Protein AF-F0W192-F1 (afdb_monomer_lite)

Secondary structure (DSSP, 8-state):
-EE----TTGGGS-S-EEEEESS--HHHHHHHHHHHHHHTTT-TTSEEEEE--SS-TTS-PPPHHHHHHHHHHT-S-TT--EEEEESS--HHHHHHHHTS-HHHHHHHEEEEEEE---EEEGGGTEEE--HHHHTTHHHHHHHHT-GGGGGGEEEE-STT-TTTT---TTTTHHHHHHHHHHHHTT---------------

Organism: NCBI:txid890382

InterPro domains:
  IPR036452 Ribonucleoside hydrolase-like [SSF53590] (76-160)

Radius of gyration: 19.43 Å; chains: 1; bounding box: 36×52×59 Å

Structure (mmCIF, N/CA/C/O backbone):
data_AF-F0W192-F1
#
_entry.id   AF-F0W192-F1
#
loop_
_atom_site.group_PDB
_atom_site.id
_atom_site.type_symbol
_atom_site.label_atom_id
_atom_site.label_alt_id
_atom_site.label_comp_id
_atom_site.label_asym_id
_atom_site.label_entity_id
_atom_site.label_seq_id
_atom_site.pdbx_PDB_ins_code
_atom_site.Cartn_x
_atom_site.Cartn_y
_atom_site.Cartn_z
_atom_site.occupancy
_atom_site.B_iso_or_equiv
_atom_site.auth_seq_id
_atom_site.auth_comp_id
_atom_site.auth_asym_id
_atom_site.auth_atom_id
_atom_site.pdbx_PDB_model_num
ATOM 1 N N . MET A 1 1 ? 6.245 3.596 -3.774 1.00 37.19 1 MET A N 1
ATOM 2 C CA . MET A 1 1 ? 5.037 4.379 -3.532 1.00 37.19 1 MET A CA 1
ATOM 3 C C . MET A 1 1 ? 3.929 3.380 -3.267 1.00 37.19 1 MET A C 1
ATOM 5 O O . MET A 1 1 ? 3.881 2.366 -3.943 1.00 37.19 1 MET A O 1
ATOM 9 N N . ILE A 1 2 ? 3.122 3.592 -2.240 1.00 40.62 2 ILE A N 1
ATOM 10 C CA . ILE A 1 2 ? 1.839 2.898 -2.106 1.00 40.62 2 ILE A CA 1
ATOM 11 C C . ILE A 1 2 ? 0.815 3.957 -2.491 1.00 40.62 2 ILE A C 1
ATOM 13 O O . ILE A 1 2 ? 0.814 5.047 -1.913 1.00 40.62 2 ILE A O 1
ATOM 17 N N . LEU A 1 3 ? 0.051 3.681 -3.539 1.00 36.59 3 LEU A N 1
ATOM 18 C CA . LEU A 1 3 ? -0.960 4.572 -4.084 1.00 36.59 3 LEU A CA 1
ATOM 19 C C . LEU A 1 3 ? -2.327 3.999 -3.735 1.00 36.59 3 LEU A C 1
ATOM 21 O O . LEU A 1 3 ? -2.663 2.918 -4.186 1.00 36.59 3 LEU A O 1
ATOM 25 N N . ILE A 1 4 ? -3.162 4.708 -2.998 1.00 43.88 4 ILE A N 1
ATOM 26 C CA . ILE A 1 4 ? -4.559 4.295 -2.819 1.00 43.88 4 ILE A CA 1
ATOM 27 C C . ILE A 1 4 ? -5.360 4.785 -4.041 1.00 43.88 4 ILE A C 1
ATOM 29 O O . ILE A 1 4 ? -5.886 5.888 -4.031 1.00 43.88 4 ILE A O 1
ATOM 33 N N . VAL A 1 5 ? -5.349 4.026 -5.148 1.00 38.06 5 VAL A N 1
ATOM 34 C CA . VAL A 1 5 ? -5.853 4.495 -6.462 1.00 38.06 5 VAL A CA 1
ATOM 35 C C . VAL A 1 5 ? -7.357 4.284 -6.652 1.00 38.06 5 VAL A C 1
ATOM 37 O O . VAL A 1 5 ? -7.946 3.314 -6.178 1.00 38.06 5 VAL A O 1
ATOM 40 N N . LYS A 1 6 ? -7.925 5.232 -7.402 1.00 49.34 6 LYS A N 1
ATOM 41 C CA . LYS A 1 6 ? -9.295 5.389 -7.882 1.00 49.34 6 LYS A CA 1
ATOM 42 C C . LYS A 1 6 ? -9.454 4.740 -9.276 1.00 49.34 6 LYS A C 1
ATOM 44 O O . LYS A 1 6 ? -8.849 5.215 -10.227 1.00 49.34 6 LYS A O 1
ATOM 49 N N . ASP A 1 7 ? -10.237 3.674 -9.392 1.00 33.09 7 ASP A N 1
ATOM 50 C CA . ASP A 1 7 ? -10.811 3.160 -10.654 1.00 33.09 7 ASP A CA 1
ATOM 51 C C . ASP A 1 7 ? -11.763 4.211 -11.280 1.00 33.09 7 ASP A C 1
ATOM 53 O O . ASP A 1 7 ? -12.208 5.138 -10.602 1.00 33.09 7 ASP A O 1
ATOM 57 N N . MET A 1 8 ? -12.126 4.104 -12.555 1.00 31.81 8 MET A N 1
ATOM 58 C CA . MET A 1 8 ? -13.053 5.040 -13.216 1.00 31.81 8 MET A CA 1
ATOM 59 C C . MET A 1 8 ? -14.478 5.007 -12.626 1.00 31.81 8 MET A C 1
ATOM 61 O O . MET A 1 8 ? -15.223 5.970 -12.777 1.00 31.81 8 MET A O 1
ATOM 65 N N . VAL A 1 9 ? -14.828 3.967 -11.859 1.00 41.69 9 VAL A N 1
ATOM 66 C CA . VAL A 1 9 ? -16.053 3.899 -11.030 1.00 41.69 9 VAL A CA 1
ATOM 67 C C . VAL A 1 9 ? -15.881 4.596 -9.658 1.00 41.69 9 VAL A C 1
ATOM 69 O O . VAL A 1 9 ? -16.849 4.875 -8.953 1.00 41.69 9 VAL A O 1
ATOM 72 N N . LEU A 1 10 ? -14.651 4.926 -9.245 1.00 38.97 10 LEU A N 1
ATOM 73 C CA . LEU A 1 10 ? -14.308 5.416 -7.901 1.00 38.97 10 LEU A CA 1
ATOM 74 C C . LEU A 1 10 ? -14.476 6.947 -7.716 1.00 38.97 10 LEU A C 1
ATOM 76 O O . LEU A 1 10 ? -14.089 7.481 -6.677 1.00 38.97 10 LEU A O 1
ATOM 80 N N . THR A 1 11 ? -15.082 7.686 -8.657 1.00 39.78 11 THR A N 1
ATOM 81 C CA . THR A 1 11 ? -15.419 9.133 -8.538 1.00 39.78 11 THR A CA 1
ATOM 82 C C . THR A 1 11 ? -16.431 9.489 -7.473 1.00 39.78 11 THR A C 1
ATOM 84 O O . THR A 1 11 ? -16.386 10.616 -6.991 1.00 39.78 11 THR A O 1
ATOM 87 N N . VAL A 1 12 ? -17.248 8.538 -7.034 1.00 41.44 12 VAL A N 1
ATOM 88 C CA . VAL A 1 12 ? -18.411 8.837 -6.190 1.00 41.44 12 VAL A CA 1
ATOM 89 C C . VAL A 1 12 ? -18.212 8.439 -4.713 1.00 41.44 12 VAL A C 1
ATOM 91 O O . VAL A 1 12 ? -19.039 8.790 -3.884 1.00 41.44 12 VAL A O 1
ATOM 94 N N . ALA A 1 13 ? -17.121 7.752 -4.331 1.00 43.88 13 ALA A N 1
ATOM 95 C CA . ALA A 1 13 ? -17.083 7.040 -3.038 1.00 43.88 13 ALA A CA 1
ATOM 96 C C . ALA A 1 13 ? -15.739 7.029 -2.273 1.00 43.88 13 ALA A C 1
ATOM 98 O O . ALA A 1 13 ? -15.444 6.049 -1.588 1.00 43.88 13 ALA A O 1
ATOM 99 N N . CYS A 1 14 ? -14.883 8.050 -2.387 1.00 52.41 14 CYS A N 1
ATOM 100 C CA . CYS A 1 14 ? -13.621 8.093 -1.629 1.00 52.41 14 CYS A CA 1
ATOM 101 C C . CYS A 1 14 ? -13.388 9.439 -0.940 1.00 52.41 14 CYS A C 1
ATOM 103 O O . CYS A 1 14 ? -13.374 10.473 -1.600 1.00 52.41 14 CYS A O 1
ATOM 105 N N . ASP A 1 15 ? -13.098 9.383 0.363 1.00 65.44 15 ASP A N 1
ATOM 106 C CA . ASP A 1 15 ? -12.802 10.535 1.233 1.00 65.44 15 ASP A CA 1
ATOM 107 C C . ASP A 1 15 ? -11.458 11.234 0.913 1.00 65.44 15 ASP A C 1
ATOM 109 O O . ASP A 1 15 ? -11.131 12.251 1.522 1.00 65.44 15 ASP A O 1
ATOM 113 N N . GLY A 1 16 ? -10.657 10.689 -0.012 1.00 78.50 16 GLY A N 1
ATOM 114 C CA . GLY A 1 16 ? -9.378 11.257 -0.447 1.00 78.50 16 GLY A CA 1
ATOM 115 C C . GLY A 1 16 ? -8.330 10.208 -0.838 1.00 78.50 16 GLY A C 1
ATOM 116 O O . GLY A 1 16 ? -8.450 9.020 -0.539 1.00 78.50 16 GLY A O 1
ATOM 117 N N . LEU A 1 17 ? -7.276 10.657 -1.519 1.00 85.00 17 LEU A N 1
ATOM 118 C CA . LEU A 1 17 ? -6.104 9.878 -1.918 1.00 85.00 17 LEU A CA 1
ATOM 119 C C . LEU A 1 17 ? -4.975 10.060 -0.892 1.00 85.00 17 LEU A C 1
ATOM 121 O O . LEU A 1 17 ? -4.454 11.158 -0.702 1.00 85.00 17 LEU A O 1
ATOM 125 N N . HIS A 1 18 ? -4.531 8.970 -0.269 1.00 90.00 18 HIS A N 1
ATOM 126 C CA . HIS A 1 18 ? -3.423 8.987 0.690 1.00 90.00 18 HIS A CA 1
ATOM 127 C C . HIS A 1 18 ? -2.221 8.208 0.152 1.00 90.00 18 HIS A C 1
ATOM 129 O O . HIS A 1 18 ? -2.360 7.074 -0.307 1.00 90.00 18 HIS A O 1
ATOM 135 N N . ILE A 1 19 ? -1.033 8.818 0.198 1.00 90.62 19 ILE A N 1
ATOM 136 C CA . ILE A 1 19 ? 0.149 8.312 -0.513 1.00 90.62 19 ILE A CA 1
ATOM 137 C C . ILE A 1 19 ? 1.341 8.171 0.428 1.00 90.62 19 ILE A C 1
ATOM 139 O O . ILE A 1 19 ? 1.858 9.157 0.959 1.00 90.62 19 ILE A O 1
ATOM 143 N N . GLY A 1 20 ? 1.833 6.942 0.564 1.00 92.00 20 GLY A N 1
ATOM 144 C CA . GLY A 1 20 ? 3.082 6.633 1.253 1.00 92.00 20 GLY A CA 1
ATOM 145 C C . GLY A 1 20 ? 4.278 6.750 0.320 1.00 92.00 20 GLY A C 1
ATOM 146 O O . GLY A 1 20 ? 4.407 5.987 -0.649 1.00 92.00 20 GLY A O 1
ATOM 147 N N . ILE A 1 21 ? 5.183 7.683 0.612 1.00 90.12 21 ILE A N 1
ATOM 148 C CA . ILE A 1 21 ? 6.417 7.861 -0.154 1.00 90.12 21 ILE A CA 1
ATOM 149 C C . ILE A 1 21 ? 7.545 7.119 0.564 1.00 90.12 21 ILE A C 1
ATOM 151 O O . ILE A 1 21 ? 8.007 7.548 1.614 1.00 90.12 21 ILE A O 1
ATOM 155 N N . LEU A 1 22 ? 7.996 6.011 -0.023 1.00 88.06 22 LEU A N 1
ATOM 156 C CA . LEU A 1 22 ? 9.165 5.263 0.453 1.00 88.06 22 LEU A CA 1
ATOM 157 C C . LEU A 1 22 ? 10.464 5.988 0.111 1.00 88.06 22 LEU A C 1
ATOM 159 O O . LEU A 1 22 ? 10.539 6.624 -0.955 1.00 88.06 22 LEU A O 1
ATOM 163 N N . ARG A 1 23 ? 11.498 5.802 0.945 1.00 84.12 23 ARG A N 1
ATOM 164 C CA . ARG A 1 23 ? 12.815 6.452 0.797 1.00 84.12 23 ARG A CA 1
ATOM 165 C C . ARG A 1 23 ? 12.639 7.939 0.530 1.00 84.12 23 ARG A C 1
ATOM 167 O O . ARG A 1 23 ? 13.039 8.474 -0.505 1.00 84.12 23 ARG A O 1
ATOM 174 N N . SER A 1 24 ? 11.848 8.560 1.387 1.00 81.19 24 SER A N 1
ATOM 175 C CA . SER A 1 24 ? 11.350 9.906 1.161 1.00 81.19 24 SER A CA 1
ATOM 176 C C . SER A 1 24 ? 12.385 10.926 1.608 1.00 81.19 24 SER A C 1
ATOM 178 O O . SER A 1 24 ? 12.494 11.238 2.795 1.00 81.19 24 SER A O 1
ATOM 180 N N . ASP A 1 25 ? 13.121 11.467 0.646 1.00 86.06 25 ASP A N 1
ATOM 181 C CA . ASP A 1 25 ? 13.862 12.706 0.834 1.00 86.06 25 ASP A CA 1
ATOM 182 C C . ASP A 1 25 ? 12.961 13.932 0.578 1.00 86.06 25 ASP A C 1
ATOM 184 O O . ASP A 1 25 ? 11.847 13.836 0.044 1.00 86.06 25 ASP A O 1
ATOM 188 N N . ARG A 1 26 ? 13.452 15.115 0.966 1.00 85.06 26 ARG A N 1
ATOM 189 C CA . ARG A 1 26 ? 12.715 16.380 0.810 1.00 85.06 26 ARG A CA 1
ATOM 190 C C . ARG A 1 26 ? 12.362 16.679 -0.653 1.00 85.06 26 ARG A C 1
ATOM 192 O O . ARG A 1 26 ? 11.267 17.174 -0.914 1.00 85.06 26 ARG A O 1
ATOM 199 N N . LYS A 1 27 ? 13.250 16.362 -1.604 1.00 88.88 27 LYS A N 1
ATOM 200 C CA . LYS A 1 27 ? 13.042 16.626 -3.037 1.00 88.88 27 LYS A CA 1
ATOM 201 C C . LYS A 1 27 ? 11.937 15.732 -3.593 1.00 88.88 27 LYS A C 1
ATOM 203 O O . LYS A 1 27 ? 11.062 16.219 -4.300 1.00 88.88 27 LYS A O 1
ATOM 208 N N . LYS A 1 28 ? 11.930 14.445 -3.246 1.00 86.56 28 LYS A N 1
ATOM 209 C CA . LYS A 1 28 ? 10.925 13.475 -3.690 1.00 86.56 28 LYS A CA 1
ATOM 210 C C . LYS A 1 28 ? 9.536 13.816 -3.160 1.00 86.56 28 LYS A C 1
ATOM 212 O O . LYS A 1 28 ? 8.593 13.843 -3.944 1.00 86.56 28 LYS A O 1
ATOM 217 N N . ILE A 1 29 ? 9.413 14.130 -1.866 1.00 85.81 29 ILE A N 1
ATOM 218 C CA . ILE A 1 29 ? 8.135 14.575 -1.283 1.00 85.81 29 ILE A CA 1
ATOM 219 C C . ILE A 1 29 ? 7.648 15.846 -1.986 1.00 85.81 29 ILE A C 1
ATOM 221 O O . ILE A 1 29 ? 6.493 15.909 -2.397 1.00 85.81 29 ILE A O 1
ATOM 225 N N . SER A 1 30 ? 8.528 16.837 -2.165 1.00 86.94 30 SER A N 1
ATOM 226 C CA . SER A 1 30 ? 8.178 18.092 -2.836 1.00 86.94 30 SER A CA 1
ATOM 227 C C . SER A 1 30 ? 7.708 17.866 -4.275 1.00 86.94 30 SER A C 1
ATOM 229 O O . SER A 1 30 ? 6.676 18.408 -4.656 1.00 86.94 30 SER A O 1
ATOM 231 N N . ARG A 1 31 ? 8.392 17.012 -5.047 1.00 86.56 31 ARG A N 1
ATOM 232 C CA . ARG A 1 31 ? 7.982 16.660 -6.415 1.00 86.56 31 ARG A CA 1
ATOM 233 C C . ARG A 1 31 ? 6.596 16.027 -6.452 1.00 86.56 31 ARG A C 1
ATOM 235 O O . ARG A 1 31 ? 5.758 16.482 -7.219 1.00 86.56 31 ARG A O 1
ATOM 242 N N . VAL A 1 32 ? 6.331 15.026 -5.610 1.00 86.06 32 VAL A N 1
ATOM 243 C CA . VAL A 1 32 ? 5.012 14.370 -5.565 1.00 86.06 32 VAL A CA 1
ATOM 244 C C . VAL A 1 32 ? 3.926 15.365 -5.151 1.00 86.06 32 VAL A C 1
ATOM 246 O O . VAL A 1 32 ? 2.881 15.427 -5.791 1.00 86.06 32 VAL A O 1
ATOM 249 N N . ASN A 1 33 ? 4.184 16.196 -4.139 1.00 85.38 33 ASN A N 1
ATOM 250 C CA . ASN A 1 33 ? 3.244 17.239 -3.725 1.00 85.38 33 ASN A CA 1
ATOM 251 C C . ASN A 1 33 ? 2.955 18.234 -4.847 1.00 85.38 33 ASN A C 1
ATOM 253 O O . ASN A 1 33 ? 1.805 18.618 -5.021 1.00 85.38 33 ASN A O 1
ATOM 257 N N . ASN A 1 34 ? 3.970 18.631 -5.614 1.00 83.25 34 ASN A N 1
ATOM 258 C CA . ASN A 1 34 ? 3.789 19.536 -6.741 1.00 83.25 34 ASN A CA 1
ATOM 259 C C . ASN A 1 34 ? 2.952 18.885 -7.844 1.00 83.25 34 ASN A C 1
ATOM 261 O O . ASN A 1 34 ? 2.017 19.520 -8.308 1.00 83.25 34 ASN A O 1
ATOM 265 N N . ILE A 1 35 ? 3.209 17.618 -8.196 1.00 82.31 35 ILE A N 1
ATOM 266 C CA . ILE A 1 35 ? 2.390 16.877 -9.172 1.00 82.31 35 ILE A CA 1
ATOM 267 C C . ILE A 1 35 ? 0.918 16.907 -8.753 1.00 82.31 35 ILE A C 1
ATOM 269 O O . ILE A 1 35 ? 0.067 17.334 -9.528 1.00 82.31 35 ILE A O 1
ATOM 273 N N . PHE A 1 36 ? 0.607 16.534 -7.510 1.00 79.75 36 PHE A N 1
ATOM 274 C CA . PHE A 1 36 ? -0.783 16.522 -7.055 1.00 79.75 36 PHE A CA 1
ATOM 275 C C . PHE A 1 36 ? -1.370 17.916 -6.863 1.00 79.75 36 PHE A C 1
ATOM 277 O O . PHE A 1 36 ? -2.544 18.096 -7.143 1.00 79.75 36 PHE A O 1
ATOM 284 N N . LYS A 1 37 ? -0.591 18.923 -6.460 1.00 79.38 37 LYS A N 1
ATOM 285 C CA . LYS A 1 37 ? -1.053 20.320 -6.422 1.00 79.38 37 LYS A CA 1
ATOM 286 C C . LYS A 1 37 ? -1.459 20.801 -7.815 1.00 79.38 37 LYS A C 1
ATOM 288 O O . LYS A 1 37 ? -2.470 21.474 -7.965 1.00 79.38 37 LYS A O 1
ATOM 293 N N . THR A 1 38 ? -0.673 20.429 -8.815 1.00 74.06 38 THR A N 1
ATOM 294 C CA . THR A 1 38 ? -0.873 20.771 -10.219 1.00 74.06 38 THR A CA 1
ATOM 295 C C . THR A 1 38 ? -2.073 20.040 -10.830 1.00 74.06 38 THR A C 1
ATOM 297 O O . THR A 1 38 ? -2.819 20.639 -11.599 1.00 74.06 38 THR A O 1
ATOM 300 N N . LEU A 1 39 ? -2.289 18.770 -10.474 1.00 69.44 39 LEU A N 1
ATOM 301 C CA . LEU A 1 39 ? -3.463 17.992 -10.895 1.00 69.44 39 LEU A CA 1
ATOM 302 C C . LEU A 1 39 ? -4.743 18.407 -10.147 1.00 69.44 39 LEU A C 1
ATOM 304 O O . LEU A 1 39 ? -5.829 18.380 -10.713 1.00 69.44 39 LEU A O 1
ATOM 308 N N . ASN A 1 40 ? -4.619 18.845 -8.893 1.00 64.44 40 ASN A N 1
ATOM 309 C CA . ASN A 1 40 ? -5.729 19.240 -8.024 1.00 64.44 40 ASN A CA 1
ATOM 310 C C . ASN A 1 40 ? -6.046 20.745 -8.089 1.00 64.44 40 ASN A C 1
ATOM 312 O O . ASN A 1 40 ? -6.527 21.299 -7.100 1.00 64.44 40 ASN A O 1
ATOM 316 N N . ALA A 1 41 ? -5.795 21.425 -9.215 1.00 53.00 41 ALA A N 1
ATOM 317 C CA . ALA A 1 41 ? -5.983 22.878 -9.338 1.00 53.00 41 ALA A CA 1
ATOM 318 C C . ALA A 1 41 ? -7.381 23.371 -8.883 1.00 53.00 41 ALA A C 1
ATOM 320 O O . ALA A 1 41 ? -7.504 24.509 -8.437 1.00 53.00 41 ALA A O 1
ATOM 321 N N . ASN A 1 42 ? -8.392 22.488 -8.888 1.00 52.53 42 ASN A N 1
ATOM 322 C CA . ASN A 1 42 ? -9.776 22.788 -8.504 1.00 52.53 42 ASN A CA 1
ATOM 323 C C . ASN A 1 42 ? -10.266 22.113 -7.201 1.00 52.53 42 ASN A C 1
ATOM 325 O O . ASN A 1 42 ? -11.405 22.333 -6.800 1.00 52.53 42 ASN A O 1
ATOM 329 N N . SER A 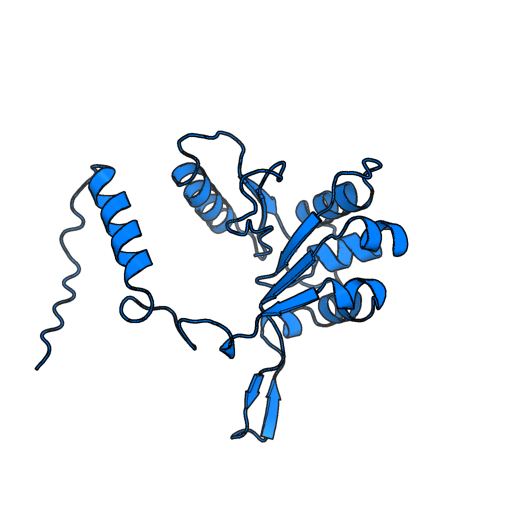1 43 ? -9.451 21.302 -6.517 1.00 58.91 43 SER A N 1
ATOM 330 C CA . SER A 1 43 ? -9.838 20.636 -5.261 1.00 58.91 43 SER A CA 1
ATOM 331 C C . SER A 1 43 ? -8.674 20.665 -4.277 1.00 58.91 43 SER A C 1
ATOM 333 O O . SER A 1 43 ? -7.820 19.775 -4.250 1.00 58.91 43 SER A O 1
ATOM 335 N N . LYS A 1 44 ? -8.625 21.721 -3.455 1.00 56.56 44 LYS A N 1
ATOM 336 C CA . LYS A 1 44 ? -7.771 21.713 -2.264 1.00 56.56 44 LYS A CA 1
ATOM 337 C C . LYS A 1 44 ? -8.143 20.460 -1.461 1.00 56.56 44 LYS A C 1
ATOM 339 O O . LYS A 1 44 ? -9.310 20.262 -1.158 1.00 56.56 44 LYS A O 1
ATOM 344 N N . ASP A 1 45 ? -7.149 19.624 -1.176 1.00 68.12 45 ASP A N 1
ATOM 345 C CA . ASP A 1 45 ? -7.212 18.484 -0.246 1.00 68.12 45 ASP A CA 1
ATOM 346 C C . ASP A 1 45 ? -7.579 17.094 -0.793 1.00 68.12 45 ASP A C 1
ATOM 348 O O . ASP A 1 45 ? -7.627 16.146 -0.011 1.00 68.12 45 ASP A O 1
ATOM 352 N N . PHE A 1 46 ? -7.701 16.893 -2.113 1.00 76.56 46 PHE A N 1
ATOM 353 C CA . PHE A 1 46 ? -7.963 15.538 -2.633 1.00 76.56 46 PHE A CA 1
ATOM 354 C C . PHE A 1 46 ? -6.829 14.536 -2.346 1.00 76.56 46 PHE A C 1
ATOM 356 O O . PHE A 1 46 ? -7.101 13.359 -2.127 1.00 76.56 46 PHE A O 1
ATOM 363 N N . ALA A 1 47 ? -5.561 14.970 -2.344 1.00 84.06 47 ALA A N 1
ATOM 364 C CA . ALA A 1 47 ? -4.411 14.081 -2.160 1.00 84.06 47 ALA A CA 1
ATOM 365 C C . ALA A 1 47 ? -3.494 14.526 -1.013 1.00 84.06 47 ALA A C 1
ATOM 367 O O . ALA A 1 47 ? -3.047 15.673 -0.967 1.00 84.06 47 ALA A O 1
ATOM 368 N N . LYS A 1 48 ? -3.141 13.590 -0.125 1.00 88.50 48 LYS A N 1
ATOM 369 C CA . LYS A 1 48 ? -2.232 13.809 1.005 1.00 88.50 48 LYS A CA 1
ATOM 370 C C . LYS A 1 48 ? -1.073 12.822 0.989 1.00 88.50 48 LYS A C 1
ATOM 372 O O . LYS A 1 48 ? -1.262 11.608 0.923 1.00 88.50 48 LYS A O 1
ATOM 377 N N . THR A 1 49 ? 0.143 13.345 1.102 1.00 89.81 49 THR A N 1
ATOM 378 C CA . THR A 1 49 ? 1.364 12.536 1.129 1.00 89.81 49 THR A CA 1
ATOM 379 C C . THR A 1 49 ? 1.902 12.362 2.543 1.00 89.81 49 THR A C 1
ATOM 381 O O . THR A 1 49 ? 1.727 13.205 3.427 1.00 89.81 49 THR A O 1
ATOM 384 N N . TYR A 1 50 ? 2.579 11.239 2.754 1.00 92.25 50 TYR A N 1
ATOM 385 C CA . TYR A 1 50 ? 3.155 10.852 4.030 1.00 92.25 50 TYR A CA 1
ATOM 386 C C . TYR A 1 50 ? 4.587 10.371 3.830 1.00 92.25 50 TYR A C 1
ATOM 388 O O . TYR A 1 50 ? 4.920 9.729 2.829 1.00 92.25 50 TYR A O 1
ATOM 396 N N . LYS A 1 51 ? 5.424 10.645 4.835 1.00 92.12 51 LYS A N 1
ATOM 397 C CA . LYS A 1 51 ? 6.737 10.015 4.962 1.00 92.12 51 LYS A CA 1
ATOM 398 C C . LYS A 1 51 ? 6.522 8.526 5.261 1.00 92.12 51 LYS A C 1
ATOM 400 O O . LYS A 1 51 ? 6.019 8.207 6.342 1.00 92.12 51 LYS A O 1
ATOM 405 N N . GLY A 1 52 ? 6.838 7.661 4.301 1.00 91.31 52 GLY A N 1
ATOM 406 C CA . GLY A 1 52 ? 6.783 6.209 4.462 1.00 91.31 52 GLY A CA 1
ATOM 407 C C . GLY A 1 52 ? 8.042 5.656 5.124 1.00 91.31 52 GLY A C 1
ATOM 408 O O . GLY A 1 52 ? 8.982 6.399 5.420 1.00 91.31 52 GLY A O 1
ATOM 409 N N . SER A 1 53 ? 8.053 4.349 5.363 1.00 90.00 53 SER A N 1
ATOM 410 C CA . SER A 1 53 ? 9.232 3.647 5.873 1.00 9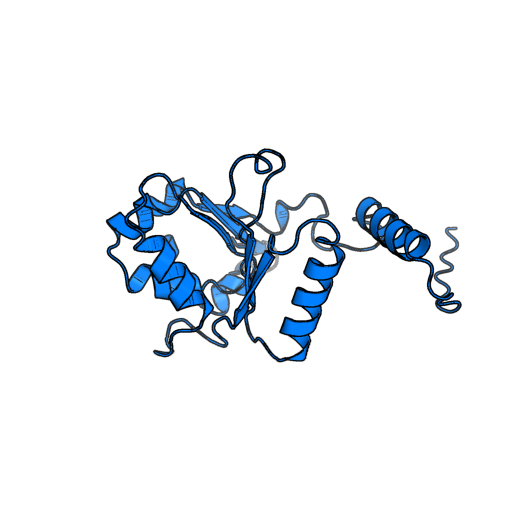0.00 53 SER A CA 1
ATOM 411 C C . SER A 1 53 ? 10.357 3.648 4.836 1.00 90.00 53 SER A C 1
ATOM 413 O O . SER A 1 53 ? 10.128 3.481 3.635 1.00 90.00 53 SER A O 1
ATOM 415 N N . ASP A 1 54 ? 11.592 3.838 5.301 1.00 77.94 54 ASP A N 1
ATOM 416 C CA . ASP A 1 54 ? 12.755 3.889 4.414 1.00 77.94 54 ASP A CA 1
ATOM 417 C C . ASP A 1 54 ? 13.257 2.474 4.067 1.00 77.94 54 ASP A C 1
ATOM 419 O O . ASP A 1 54 ? 13.581 2.217 2.903 1.00 77.94 54 ASP A O 1
ATOM 423 N N . TYR A 1 55 ? 13.253 1.543 5.034 1.00 67.69 55 TYR A N 1
ATOM 424 C CA . TYR A 1 55 ? 13.749 0.173 4.853 1.00 67.69 55 TYR A CA 1
ATOM 425 C C . TYR A 1 55 ? 13.057 -0.813 5.809 1.00 67.69 55 TYR A C 1
ATOM 427 O O . TYR A 1 55 ? 13.091 -0.587 7.015 1.00 67.69 55 TYR A O 1
ATOM 435 N N . SER A 1 56 ? 12.502 -1.898 5.250 1.00 73.31 56 SER A N 1
ATOM 436 C CA . SER A 1 56 ? 12.091 -3.163 5.892 1.00 73.31 56 SER A CA 1
ATOM 437 C C . SER A 1 56 ? 11.091 -3.121 7.064 1.00 73.31 56 SER A C 1
ATOM 439 O O . SER A 1 56 ? 11.106 -2.253 7.940 1.00 73.31 56 SER A O 1
ATOM 441 N N . THR A 1 57 ? 10.249 -4.154 7.144 1.00 73.88 57 THR A N 1
ATOM 442 C CA . THR A 1 57 ? 9.383 -4.425 8.305 1.00 73.88 57 THR A CA 1
ATOM 443 C C . THR A 1 57 ? 10.142 -4.779 9.585 1.00 73.88 57 THR A C 1
ATOM 445 O O . THR A 1 57 ? 9.540 -4.768 10.652 1.00 73.88 57 THR A O 1
ATOM 448 N N . THR A 1 58 ? 11.442 -5.073 9.506 1.00 72.88 58 THR A N 1
ATOM 449 C CA . THR A 1 58 ? 12.279 -5.442 10.665 1.00 72.88 58 THR A CA 1
ATOM 450 C C . THR A 1 58 ? 12.723 -4.266 11.526 1.00 72.88 58 THR A C 1
ATOM 452 O O . THR A 1 58 ? 13.279 -4.487 12.591 1.00 72.88 58 THR A O 1
ATOM 455 N N . ASN A 1 59 ? 12.542 -3.032 11.057 1.00 73.56 59 ASN A N 1
ATOM 456 C CA . ASN A 1 59 ? 12.852 -1.849 11.850 1.00 73.56 59 ASN A CA 1
ATOM 457 C C . ASN A 1 59 ? 11.653 -1.489 12.727 1.00 73.56 59 ASN A C 1
ATOM 459 O O . ASN A 1 59 ? 10.567 -1.275 12.190 1.00 73.56 59 ASN A O 1
ATOM 463 N N . ASP A 1 60 ? 11.860 -1.318 14.030 1.00 73.88 60 ASP A N 1
ATOM 464 C CA . ASP A 1 60 ? 10.773 -1.071 14.995 1.00 73.88 60 ASP A CA 1
ATOM 465 C C . ASP A 1 60 ? 10.165 0.337 14.916 1.00 73.88 60 ASP A C 1
ATOM 467 O O . ASP A 1 60 ? 9.139 0.624 15.526 1.00 73.88 60 ASP A O 1
ATOM 471 N N . HIS A 1 61 ? 10.761 1.242 14.138 1.00 85.69 61 HIS A N 1
ATOM 472 C CA . HIS A 1 61 ? 10.228 2.591 13.999 1.00 85.69 61 H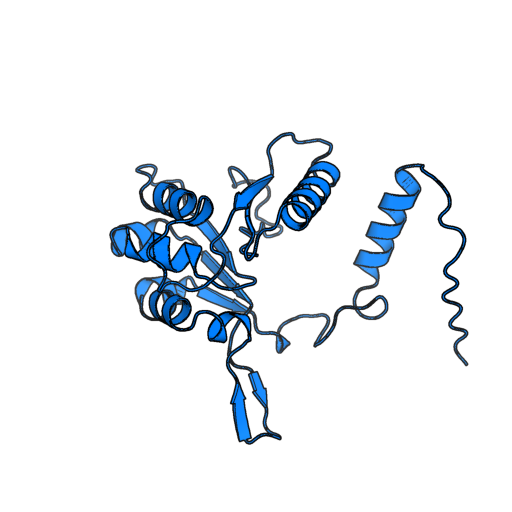IS A CA 1
ATOM 473 C C . HIS A 1 61 ? 9.018 2.640 13.065 1.00 85.69 61 HIS A C 1
ATOM 475 O O . HIS A 1 61 ? 9.109 2.320 11.873 1.00 85.69 61 HIS A O 1
ATOM 481 N N . ASP A 1 62 ? 7.895 3.114 13.597 1.00 91.31 62 ASP A N 1
ATOM 482 C CA . ASP A 1 62 ? 6.719 3.450 12.808 1.00 91.31 62 ASP A CA 1
ATOM 483 C C . ASP A 1 62 ? 6.920 4.732 12.003 1.00 91.31 62 ASP A C 1
ATOM 485 O O . ASP A 1 62 ? 7.385 5.761 12.502 1.00 91.31 62 ASP A O 1
ATOM 489 N N . SER A 1 63 ? 6.529 4.684 10.732 1.00 93.12 63 SER A N 1
ATOM 490 C CA . SER A 1 63 ? 6.514 5.864 9.881 1.00 93.12 63 SER A CA 1
ATOM 491 C C . SER A 1 63 ? 5.241 6.680 10.119 1.00 93.12 63 SER A C 1
ATOM 493 O O . SER A 1 63 ? 4.275 6.244 10.753 1.00 93.12 63 SER A O 1
ATOM 495 N N . LYS A 1 64 ? 5.190 7.897 9.564 1.00 94.06 64 LYS A N 1
ATOM 496 C CA . LYS A 1 64 ? 3.940 8.673 9.565 1.00 94.06 64 LYS A CA 1
ATOM 497 C C . LYS A 1 64 ? 2.846 7.956 8.773 1.00 94.06 64 LYS A C 1
ATOM 499 O O . LYS A 1 64 ? 1.669 8.127 9.081 1.00 94.06 64 LYS A O 1
ATOM 504 N N . PHE A 1 65 ? 3.228 7.183 7.756 1.00 94.69 65 PHE A N 1
ATOM 505 C CA . PHE A 1 65 ? 2.280 6.460 6.925 1.00 94.69 65 PHE A CA 1
ATOM 506 C C . PHE A 1 65 ? 1.785 5.168 7.583 1.00 94.69 65 PHE A C 1
ATOM 508 O O . PHE A 1 65 ? 0.579 4.943 7.564 1.00 94.69 65 PHE A O 1
ATOM 515 N N . SER A 1 66 ? 2.646 4.374 8.238 1.00 95.38 66 SER A N 1
ATOM 516 C CA . SER A 1 66 ? 2.196 3.173 8.966 1.00 95.38 66 SER A CA 1
ATOM 517 C C . SER A 1 66 ? 1.226 3.539 10.090 1.00 95.38 66 SER A C 1
ATOM 519 O O . SER A 1 66 ? 0.154 2.950 10.189 1.00 95.38 66 SER A O 1
ATOM 521 N N . ASN A 1 67 ? 1.521 4.601 10.848 1.00 96.00 67 ASN A N 1
ATOM 522 C CA . ASN A 1 67 ? 0.618 5.140 11.871 1.00 96.00 67 ASN A CA 1
ATOM 523 C C . ASN A 1 67 ? -0.730 5.602 11.301 1.00 96.00 67 ASN A C 1
ATOM 525 O O . ASN A 1 67 ? -1.780 5.392 11.909 1.00 96.00 67 ASN A O 1
ATOM 529 N N . PHE A 1 68 ? -0.715 6.236 10.125 1.00 95.31 68 PHE A N 1
ATOM 530 C CA . PHE A 1 68 ? -1.943 6.624 9.441 1.00 95.31 68 PHE A CA 1
ATOM 531 C C . PHE A 1 68 ? -2.769 5.396 9.038 1.00 95.31 68 PHE A C 1
ATOM 533 O O . PHE A 1 68 ? -3.953 5.353 9.366 1.00 95.31 68 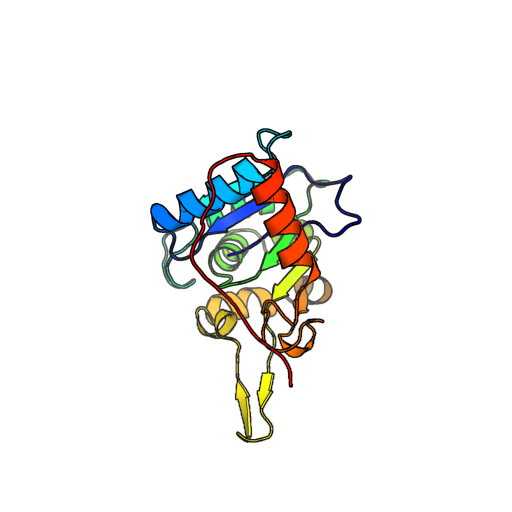PHE A O 1
ATOM 540 N N . ILE A 1 69 ? -2.157 4.401 8.385 1.00 95.62 69 ILE A N 1
ATOM 541 C CA . ILE A 1 69 ? -2.842 3.166 7.975 1.00 95.62 69 ILE A CA 1
ATOM 542 C C . ILE A 1 69 ? -3.417 2.463 9.205 1.00 95.62 69 ILE A C 1
ATOM 544 O O . ILE A 1 69 ? -4.599 2.143 9.206 1.00 95.62 69 ILE A O 1
ATOM 548 N N . LYS A 1 70 ? -2.629 2.307 10.275 1.00 96.31 70 LYS A N 1
ATOM 549 C CA . LYS A 1 70 ? -3.074 1.720 11.546 1.00 96.31 70 LYS A CA 1
ATOM 550 C C . LYS A 1 70 ? -4.330 2.407 12.071 1.00 96.31 70 LYS A C 1
ATOM 552 O O . LYS A 1 70 ? -5.315 1.745 12.360 1.00 96.31 70 LYS A O 1
ATOM 557 N N . LYS A 1 71 ? -4.334 3.744 12.126 1.00 95.50 71 LYS A N 1
ATOM 558 C CA . LYS A 1 71 ? -5.507 4.514 12.562 1.00 95.50 71 LYS A CA 1
ATOM 559 C C . LYS A 1 71 ? -6.736 4.258 11.682 1.00 95.50 71 LYS A C 1
ATOM 561 O O . LYS A 1 71 ? -7.847 4.251 12.201 1.00 95.50 71 LYS A O 1
ATOM 566 N N . GLN A 1 72 ? -6.553 4.085 10.372 1.00 94.25 72 GLN A N 1
ATOM 567 C CA . GLN A 1 72 ? -7.661 3.761 9.471 1.00 94.25 72 GLN A CA 1
ATOM 568 C C . GLN A 1 72 ? -8.169 2.329 9.674 1.00 94.25 72 GLN A C 1
ATOM 570 O O . GLN A 1 72 ? -9.380 2.120 9.708 1.00 94.25 72 GLN A O 1
ATOM 575 N N . LEU A 1 73 ? -7.261 1.365 9.852 1.00 95.06 73 LEU A N 1
ATOM 576 C CA . LEU A 1 73 ? -7.608 -0.026 10.145 1.00 95.06 73 LEU A CA 1
ATOM 577 C C . LEU A 1 73 ? -8.329 -0.157 11.496 1.00 95.06 73 LEU A C 1
ATOM 579 O O . LEU A 1 73 ? -9.288 -0.907 11.586 1.00 95.06 73 LEU A O 1
ATOM 583 N N . SER A 1 74 ? -7.960 0.638 12.503 1.00 94.94 74 SER A N 1
ATOM 584 C CA . SER A 1 74 ? -8.624 0.641 13.819 1.00 94.94 74 SER A CA 1
ATOM 585 C C . SER A 1 74 ? -9.825 1.591 13.938 1.00 94.94 74 SER A C 1
ATOM 587 O O . SER A 1 74 ? -10.280 1.921 15.037 1.00 94.94 74 SER A O 1
ATOM 589 N N . SER A 1 75 ? -10.311 2.142 12.824 1.00 92.44 75 SER A N 1
ATOM 590 C CA . SER A 1 75 ? -11.439 3.075 12.860 1.00 92.44 75 SER A CA 1
ATOM 591 C C . SER A 1 75 ? -12.728 2.354 13.260 1.00 92.44 75 SER A C 1
ATOM 593 O O . SER A 1 75 ? -13.082 1.337 12.674 1.00 92.44 75 SER A O 1
ATOM 595 N N . LYS A 1 76 ? -13.525 2.916 14.175 1.00 90.81 76 LYS A N 1
ATOM 596 C CA . LYS A 1 76 ? -14.843 2.344 14.524 1.00 90.81 76 LYS A CA 1
ATOM 597 C C . LYS A 1 76 ? -15.908 2.525 13.436 1.00 90.81 76 LYS A C 1
ATOM 599 O O . LYS A 1 76 ? -16.971 1.921 13.514 1.00 90.81 76 LYS A O 1
ATOM 604 N N . ASP A 1 77 ? -15.631 3.322 12.407 1.00 88.56 77 ASP A N 1
ATOM 605 C CA . ASP A 1 77 ? -16.576 3.574 11.319 1.00 88.56 77 ASP A CA 1
ATOM 606 C C . ASP A 1 77 ? -16.656 2.375 10.362 1.00 88.56 77 ASP A C 1
ATOM 608 O O . ASP A 1 77 ? -15.772 2.174 9.526 1.00 88.56 77 ASP A O 1
ATOM 612 N N . ALA A 1 78 ? -17.699 1.552 10.504 1.00 80.69 78 ALA A N 1
ATOM 613 C CA . ALA A 1 78 ? -17.907 0.335 9.716 1.00 80.69 78 ALA A CA 1
ATOM 614 C C . ALA A 1 78 ? -18.103 0.588 8.208 1.00 80.69 78 ALA A C 1
ATOM 616 O O . ALA A 1 78 ? -17.815 -0.301 7.404 1.00 80.69 78 ALA A O 1
ATOM 617 N N . ASN A 1 79 ? -18.537 1.790 7.817 1.00 83.31 79 ASN A N 1
ATOM 618 C CA . ASN A 1 79 ? -18.776 2.138 6.416 1.00 83.31 79 ASN A CA 1
ATOM 619 C C . ASN A 1 79 ? -17.483 2.532 5.692 1.00 83.31 79 ASN A C 1
ATOM 621 O O . ASN A 1 79 ? -17.401 2.438 4.466 1.00 83.31 79 ASN A O 1
ATOM 625 N N . LYS A 1 80 ? -16.446 2.923 6.440 1.00 85.31 80 LYS A N 1
ATOM 626 C CA . LYS A 1 80 ? -15.140 3.270 5.878 1.00 85.31 80 LYS A CA 1
ATOM 627 C C . LYS A 1 80 ? -14.303 2.022 5.654 1.00 85.31 80 LYS A C 1
ATOM 629 O O . LYS A 1 80 ? -13.728 1.464 6.589 1.00 85.31 80 LYS A O 1
ATOM 634 N N . LYS A 1 81 ? -14.213 1.613 4.388 1.00 90.31 81 LYS A N 1
ATOM 635 C CA . LYS A 1 81 ? -13.307 0.556 3.928 1.00 90.31 81 LYS A CA 1
ATOM 636 C C . LYS A 1 81 ? -12.205 1.121 3.036 1.00 90.31 81 LYS A C 1
ATOM 638 O O . LYS A 1 81 ? -12.418 2.074 2.293 1.00 90.31 81 LYS A O 1
ATOM 643 N N . LEU A 1 82 ? -11.031 0.505 3.095 1.00 91.75 82 LEU A N 1
ATOM 644 C CA . LEU A 1 82 ? -9.836 0.909 2.370 1.00 91.75 82 LEU A CA 1
ATOM 645 C C . LEU A 1 82 ? -9.706 0.135 1.059 1.00 91.75 82 LEU A C 1
ATOM 647 O O . LEU A 1 82 ? -9.685 -1.096 1.050 1.00 91.75 82 LEU A O 1
ATOM 651 N N . CYS A 1 83 ? -9.557 0.866 -0.039 1.00 92.75 83 CYS A N 1
ATOM 652 C CA . CYS A 1 83 ? -8.962 0.345 -1.264 1.00 92.75 83 CYS A CA 1
ATOM 653 C C . CYS A 1 83 ? -7.477 0.694 -1.230 1.00 92.75 83 CYS A C 1
ATOM 655 O O . CYS A 1 83 ? -7.125 1.838 -0.962 1.00 92.75 83 CYS A O 1
ATOM 657 N N . ILE A 1 84 ? -6.594 -0.264 -1.461 1.00 93.31 84 ILE A N 1
ATOM 658 C CA . ILE A 1 84 ? -5.149 -0.054 -1.357 1.00 93.31 84 ILE A CA 1
ATOM 659 C C . ILE A 1 84 ? -4.526 -0.422 -2.693 1.00 93.31 84 ILE A C 1
ATOM 661 O O . ILE A 1 84 ? -4.846 -1.475 -3.226 1.00 93.31 84 ILE A O 1
ATOM 665 N N . SER A 1 85 ? -3.616 0.390 -3.236 1.00 92.31 85 SER A N 1
ATOM 666 C CA . SER A 1 85 ? -2.718 -0.087 -4.293 1.00 92.31 85 SER A CA 1
ATOM 667 C C . SER A 1 85 ? -1.254 0.022 -3.889 1.00 92.31 85 SER A C 1
ATOM 669 O O . SER A 1 85 ? -0.784 1.018 -3.335 1.00 92.31 85 SER A O 1
ATOM 671 N N . ILE A 1 86 ? -0.513 -1.042 -4.144 1.00 92.25 86 ILE A N 1
ATOM 672 C CA . ILE A 1 86 ? 0.867 -1.206 -3.718 1.00 92.25 86 ILE A CA 1
ATOM 673 C C . ILE A 1 86 ? 1.723 -1.216 -4.979 1.00 92.25 86 ILE A C 1
ATOM 675 O O . ILE A 1 86 ? 1.698 -2.175 -5.743 1.00 92.25 86 ILE A O 1
ATOM 679 N N . THR A 1 87 ? 2.494 -0.149 -5.199 1.00 89.75 87 THR A N 1
ATOM 680 C CA . THR A 1 87 ? 3.416 -0.031 -6.345 1.00 89.75 87 THR A CA 1
ATOM 681 C C . THR A 1 87 ? 4.886 -0.002 -5.922 1.00 89.75 87 THR A C 1
ATOM 683 O O . THR A 1 87 ? 5.770 0.334 -6.707 1.00 89.75 87 THR A O 1
ATOM 686 N N . ALA A 1 88 ? 5.171 -0.345 -4.661 1.00 90.38 88 ALA A N 1
ATOM 687 C CA . ALA A 1 88 ? 6.518 -0.544 -4.131 1.00 90.38 88 ALA A CA 1
ATOM 688 C C . ALA A 1 88 ? 6.504 -1.450 -2.888 1.00 90.38 88 ALA A C 1
ATOM 690 O O . ALA A 1 88 ? 5.545 -2.187 -2.692 1.00 90.38 88 ALA A O 1
ATOM 691 N N . LEU A 1 89 ? 7.551 -1.389 -2.051 1.00 91.25 89 LEU A N 1
ATOM 692 C CA . LEU A 1 89 ? 7.623 -2.134 -0.788 1.00 91.25 89 LEU A CA 1
ATOM 693 C C . LEU A 1 89 ? 6.362 -1.905 0.060 1.00 91.25 89 LEU A C 1
ATOM 695 O O . LEU A 1 89 ? 5.911 -0.768 0.222 1.00 91.25 89 LEU A O 1
ATOM 699 N N . CYS A 1 90 ? 5.822 -2.980 0.627 1.00 93.62 90 CYS A N 1
ATOM 700 C CA . CYS A 1 90 ? 4.595 -2.979 1.426 1.00 93.62 90 CYS A CA 1
ATOM 701 C C . CYS A 1 90 ? 4.837 -2.752 2.931 1.00 93.62 90 CYS A C 1
ATOM 703 O O . CYS A 1 90 ? 3.938 -2.981 3.739 1.00 93.62 90 CYS A O 1
ATOM 705 N N . THR A 1 91 ? 6.031 -2.281 3.310 1.00 93.81 91 THR A N 1
ATOM 706 C CA . THR A 1 91 ? 6.502 -2.165 4.699 1.00 93.81 91 THR A CA 1
ATOM 707 C C . THR A 1 91 ? 5.498 -1.497 5.635 1.00 93.81 91 THR A C 1
ATOM 709 O O . THR A 1 91 ? 5.182 -2.034 6.693 1.00 93.81 91 THR A O 1
ATOM 712 N N . ASP A 1 92 ? 4.979 -0.327 5.250 1.00 95.44 92 ASP A N 1
ATOM 713 C CA . ASP A 1 92 ? 4.074 0.450 6.104 1.00 95.44 92 ASP A CA 1
ATOM 714 C C . ASP A 1 92 ? 2.722 -0.242 6.313 1.00 95.44 92 ASP A C 1
ATOM 716 O O . ASP A 1 92 ? 2.169 -0.181 7.411 1.00 95.44 92 ASP A O 1
ATOM 720 N N . LEU A 1 93 ? 2.208 -0.920 5.281 1.00 95.88 93 LEU A N 1
ATOM 721 C CA . LEU A 1 93 ? 0.962 -1.677 5.369 1.00 95.88 93 LEU A CA 1
ATOM 722 C C . LEU A 1 93 ? 1.138 -2.912 6.253 1.00 95.88 93 LEU A C 1
ATOM 724 O O . LEU A 1 93 ? 0.336 -3.136 7.153 1.00 95.88 93 LEU A O 1
ATOM 728 N N . ALA A 1 94 ? 2.208 -3.676 6.035 1.00 95.50 94 ALA A N 1
ATOM 729 C CA . ALA A 1 94 ? 2.497 -4.871 6.818 1.00 95.50 94 ALA A CA 1
ATOM 730 C C . ALA A 1 94 ? 2.709 -4.546 8.307 1.00 95.50 94 ALA A C 1
ATOM 732 O O . ALA A 1 94 ? 2.198 -5.257 9.171 1.00 95.50 94 ALA A O 1
ATOM 733 N N . LYS A 1 95 ? 3.402 -3.440 8.622 1.00 95.19 95 LYS A N 1
ATOM 734 C CA . LYS A 1 95 ? 3.518 -2.933 10.000 1.00 95.19 95 LYS A CA 1
ATOM 735 C C . LYS A 1 95 ? 2.163 -2.571 10.592 1.00 95.19 95 LYS A C 1
ATOM 737 O O . LYS A 1 95 ? 1.859 -3.000 11.697 1.00 95.19 95 LYS A O 1
ATOM 742 N N . ALA A 1 96 ? 1.351 -1.808 9.861 1.00 95.88 96 ALA A N 1
ATOM 743 C CA . ALA A 1 96 ? 0.041 -1.393 10.344 1.00 95.88 96 ALA A CA 1
ATOM 744 C C . ALA A 1 96 ? -0.865 -2.595 10.642 1.00 95.88 96 ALA A C 1
ATOM 746 O O . ALA A 1 96 ? -1.451 -2.643 11.715 1.00 95.88 96 ALA A O 1
ATOM 747 N N . ILE A 1 97 ? -0.909 -3.579 9.738 1.00 95.56 97 ILE A N 1
ATOM 748 C CA . ILE A 1 97 ? -1.658 -4.831 9.904 1.00 95.56 97 ILE A CA 1
ATOM 749 C C . ILE A 1 97 ? -1.191 -5.603 11.144 1.00 95.56 97 ILE A C 1
ATOM 751 O O . ILE A 1 97 ? -2.017 -6.041 11.931 1.00 95.56 97 ILE A O 1
ATOM 755 N N . LYS A 1 98 ? 0.125 -5.731 11.363 1.00 94.50 98 LYS A N 1
ATOM 756 C CA . LYS A 1 98 ? 0.679 -6.419 12.543 1.00 94.50 98 LYS A CA 1
ATOM 757 C C . LYS A 1 98 ? 0.289 -5.794 13.881 1.00 94.50 98 LYS A C 1
ATOM 759 O O . LYS A 1 98 ? 0.376 -6.459 14.907 1.00 94.50 98 LYS A O 1
ATOM 764 N N . GLN A 1 99 ? -0.034 -4.506 13.884 1.00 94.75 99 GLN A N 1
ATOM 765 C CA . GLN A 1 99 ? -0.303 -3.736 15.096 1.00 94.75 99 GLN A CA 1
ATOM 766 C C . GLN A 1 99 ? -1.794 -3.578 15.403 1.00 94.75 99 GLN A C 1
ATOM 768 O O . GLN A 1 99 ? -2.141 -2.854 16.339 1.00 94.75 99 GLN A O 1
ATOM 773 N N . VAL A 1 100 ? -2.662 -4.190 14.603 1.00 95.12 100 VAL A N 1
ATOM 774 C CA . VAL A 1 100 ? -4.111 -4.197 14.800 1.00 95.12 100 VAL A CA 1
ATOM 775 C C . VAL A 1 100 ? -4.596 -5.640 14.867 1.00 95.12 100 VAL A C 1
ATOM 777 O O . VAL A 1 100 ? -3.882 -6.559 14.463 1.00 95.12 100 VAL A O 1
ATOM 780 N N . ASP A 1 101 ? -5.803 -5.846 15.386 1.00 95.12 101 ASP A N 1
ATOM 781 C CA . ASP A 1 101 ? -6.414 -7.169 15.346 1.00 95.12 101 ASP A CA 1
ATOM 782 C C . ASP A 1 101 ? -6.583 -7.636 13.886 1.00 95.12 101 ASP A C 1
ATOM 784 O O . ASP A 1 101 ? -6.941 -6.856 12.998 1.00 95.12 101 ASP A O 1
ATOM 788 N N . ALA A 1 102 ? -6.293 -8.912 13.621 1.00 92.00 102 ALA A N 1
ATOM 789 C CA . ALA A 1 102 ? -6.278 -9.443 12.261 1.00 92.00 102 ALA A CA 1
ATOM 790 C C . ALA A 1 102 ? -7.665 -9.374 11.602 1.00 92.00 102 ALA A C 1
ATOM 792 O O . ALA A 1 102 ? -7.772 -8.997 10.432 1.00 92.00 102 ALA A O 1
ATOM 793 N N . LEU A 1 103 ? -8.725 -9.686 12.353 1.00 93.25 103 LEU A N 1
ATOM 794 C CA . LEU A 1 103 ? -10.098 -9.631 11.860 1.00 93.25 103 LEU A CA 1
ATOM 795 C C . LEU A 1 103 ? -10.527 -8.178 11.629 1.00 93.25 103 LEU A C 1
ATOM 797 O O . LEU A 1 103 ? -11.180 -7.872 10.627 1.00 93.25 103 LEU A O 1
ATOM 801 N N . GLU A 1 104 ? -10.118 -7.265 12.512 1.00 94.31 104 GLU A N 1
ATOM 802 C CA . GLU A 1 104 ? -10.325 -5.827 12.333 1.00 94.31 104 GLU A CA 1
ATOM 803 C C . GLU A 1 104 ? -9.671 -5.319 11.034 1.00 94.31 104 GLU A C 1
ATOM 805 O O . GLU A 1 104 ? -10.351 -4.703 10.204 1.00 94.31 104 GLU A O 1
ATOM 810 N N . ALA A 1 105 ? -8.394 -5.645 10.796 1.00 94.50 105 ALA A N 1
ATOM 811 C CA . ALA A 1 105 ? -7.688 -5.275 9.568 1.00 94.50 105 ALA A CA 1
ATOM 812 C C . ALA A 1 105 ? -8.402 -5.790 8.316 1.00 94.50 105 ALA A C 1
ATOM 814 O O . ALA A 1 105 ? -8.660 -5.027 7.380 1.00 94.50 105 ALA A O 1
ATOM 815 N N . VAL A 1 106 ? -8.741 -7.082 8.307 1.00 95.00 106 VAL A N 1
ATOM 816 C CA . VAL A 1 106 ? -9.419 -7.739 7.187 1.00 95.00 106 VAL A CA 1
ATOM 817 C C . VAL A 1 106 ? -10.736 -7.041 6.882 1.00 95.00 106 VAL A C 1
ATOM 819 O O . VAL A 1 106 ? -10.997 -6.721 5.725 1.00 95.00 106 VAL A O 1
ATOM 822 N N . ASN A 1 107 ? -11.556 -6.751 7.891 1.00 94.81 107 ASN A N 1
ATOM 823 C CA . ASN A 1 107 ? -12.871 -6.141 7.695 1.00 94.81 107 ASN A CA 1
ATOM 824 C C . ASN A 1 107 ? -12.802 -4.707 7.157 1.00 94.81 107 ASN A C 1
ATOM 826 O O . ASN A 1 107 ? -13.704 -4.280 6.425 1.00 94.81 107 ASN A O 1
ATOM 830 N N . LYS A 1 108 ? -11.730 -3.973 7.472 1.00 94.81 108 LYS A N 1
ATOM 831 C CA . LYS A 1 108 ? -11.492 -2.632 6.925 1.00 94.81 108 LYS A CA 1
ATOM 832 C C . LYS A 1 108 ? -10.944 -2.626 5.520 1.00 94.81 108 LYS A C 1
ATOM 834 O O . LYS A 1 108 ? -11.168 -1.656 4.804 1.00 94.81 108 LYS A O 1
ATOM 839 N N . ILE A 1 109 ? -10.237 -3.660 5.099 1.00 95.12 109 ILE A N 1
ATOM 840 C CA . ILE A 1 109 ? -9.693 -3.713 3.747 1.00 95.12 109 ILE A CA 1
ATOM 841 C C . ILE A 1 109 ? -10.793 -4.209 2.803 1.00 95.12 109 ILE A C 1
ATOM 843 O O . ILE A 1 109 ? -11.355 -5.292 2.976 1.00 95.12 109 ILE A O 1
ATOM 847 N N . LYS A 1 110 ? -11.125 -3.391 1.798 1.00 94.38 110 LYS A N 1
ATOM 848 C CA . LYS A 1 110 ? -12.033 -3.759 0.704 1.00 94.38 110 LYS A CA 1
ATOM 849 C C . LYS A 1 110 ? -11.283 -4.500 -0.395 1.00 94.38 110 LYS A C 1
ATOM 851 O O . LYS A 1 110 ? -11.753 -5.531 -0.848 1.00 94.38 110 LYS A O 1
ATOM 856 N N . SER A 1 111 ? -10.160 -3.942 -0.842 1.00 94.62 111 SER A N 1
ATOM 857 C CA . SER A 1 111 ? -9.361 -4.485 -1.946 1.00 94.62 111 SER A CA 1
ATOM 858 C C . SER A 1 111 ? -7.908 -4.025 -1.851 1.00 94.62 111 SER A C 1
ATOM 860 O O . SER A 1 111 ? -7.628 -2.933 -1.346 1.00 94.62 111 SER A O 1
ATOM 862 N N . ILE A 1 112 ? -6.995 -4.857 -2.348 1.00 94.44 112 ILE A N 1
ATOM 863 C CA . ILE A 1 112 ? -5.573 -4.566 -2.507 1.00 94.44 112 ILE A CA 1
ATOM 864 C C . ILE A 1 112 ? -5.186 -4.849 -3.961 1.00 94.44 112 ILE A C 1
ATOM 866 O O . ILE A 1 112 ? -5.215 -5.990 -4.402 1.00 94.44 112 ILE A O 1
ATOM 870 N N . TYR A 1 113 ? -4.759 -3.826 -4.691 1.00 92.31 113 TYR A N 1
ATOM 871 C CA . TYR A 1 113 ? -4.193 -3.948 -6.032 1.00 92.31 113 TYR A CA 1
ATOM 872 C C . TYR A 1 113 ? -2.674 -3.861 -5.943 1.00 92.31 113 TYR A C 1
ATOM 874 O O . TYR A 1 113 ? -2.113 -2.806 -5.648 1.00 92.31 113 TYR A O 1
ATOM 882 N N . TRP A 1 114 ? -1.975 -4.965 -6.153 1.00 91.94 114 TRP A N 1
ATOM 883 C CA . TRP A 1 114 ? -0.548 -5.046 -5.868 1.00 91.94 114 TRP A CA 1
ATOM 884 C C . TRP A 1 114 ? 0.261 -5.265 -7.135 1.00 91.94 114 TRP A C 1
ATOM 886 O O . TRP A 1 114 ? 0.240 -6.347 -7.710 1.00 91.94 114 TRP A O 1
ATOM 896 N N . SER A 1 115 ? 1.039 -4.259 -7.533 1.00 88.44 115 SER A N 1
ATOM 897 C CA . SER A 1 115 ? 2.068 -4.423 -8.559 1.00 88.44 115 SER A CA 1
ATOM 898 C C . SER A 1 115 ? 3.173 -5.350 -8.040 1.00 88.44 115 SER A C 1
ATOM 900 O O . SER A 1 115 ? 3.975 -4.974 -7.173 1.00 88.44 115 SER A O 1
ATOM 902 N N . GLY A 1 116 ? 3.172 -6.583 -8.535 1.00 84.62 116 GLY A N 1
ATOM 903 C CA . GLY A 1 116 ? 3.943 -7.696 -7.992 1.00 84.62 116 GLY A CA 1
ATOM 904 C C . GLY A 1 116 ? 3.747 -8.979 -8.800 1.00 84.62 116 GLY A C 1
ATOM 905 O O . GLY A 1 116 ? 3.441 -8.918 -9.983 1.00 84.62 116 GLY A O 1
ATOM 906 N N . GLY A 1 117 ? 3.907 -10.139 -8.160 1.00 77.50 117 GLY A N 1
ATOM 907 C CA . GLY A 1 117 ? 3.735 -11.448 -8.801 1.00 77.50 117 GLY A CA 1
ATOM 908 C C . GLY A 1 117 ? 5.017 -12.019 -9.395 1.00 77.50 117 GLY A C 1
ATOM 909 O O . GLY A 1 117 ? 5.957 -11.300 -9.701 1.00 77.50 117 GLY A O 1
ATOM 910 N N . PHE A 1 118 ? 5.096 -13.336 -9.528 1.00 75.62 118 PHE A N 1
ATOM 911 C CA . PHE A 1 118 ? 6.309 -13.971 -10.032 1.00 75.62 118 PHE A CA 1
ATOM 912 C C . PHE A 1 118 ? 6.404 -13.835 -11.549 1.00 75.62 118 PHE A C 1
ATOM 914 O O . PHE A 1 118 ? 5.485 -14.228 -12.263 1.00 75.62 118 PHE A O 1
ATOM 921 N N . ALA A 1 119 ? 7.541 -13.341 -12.035 1.00 65.94 119 ALA A N 1
ATOM 922 C CA . ALA A 1 119 ? 7.871 -13.447 -13.448 1.00 65.94 119 ALA A CA 1
ATOM 923 C C . ALA A 1 119 ? 8.560 -14.797 -13.680 1.00 65.94 119 ALA A C 1
ATOM 925 O O . ALA A 1 119 ? 9.598 -15.101 -13.073 1.00 65.94 119 ALA A O 1
ATOM 926 N N . VAL A 1 120 ? 7.957 -15.618 -14.539 1.00 62.41 120 VAL A N 1
ATOM 927 C CA . VAL A 1 120 ? 8.573 -16.845 -15.046 1.00 62.41 120 VAL A CA 1
ATOM 928 C C . VAL A 1 120 ? 9.537 -16.423 -16.147 1.00 62.41 120 VAL A C 1
ATOM 930 O O . VAL A 1 120 ? 9.111 -15.903 -17.172 1.00 62.41 120 VAL A O 1
ATOM 933 N N . TYR A 1 121 ? 10.837 -16.631 -15.939 1.00 63.78 121 TYR A N 1
ATOM 934 C CA . TYR A 1 121 ? 11.842 -16.443 -16.985 1.00 63.78 121 TYR A CA 1
ATOM 935 C C . TYR A 1 121 ? 12.272 -17.824 -17.495 1.00 63.78 121 TYR A C 1
ATOM 937 O O . TYR A 1 121 ? 13.185 -18.413 -16.904 1.00 63.78 121 TYR A O 1
ATOM 945 N N . PRO A 1 122 ? 11.631 -18.361 -18.555 1.00 57.31 122 PRO A N 1
ATOM 946 C CA . PRO A 1 122 ? 11.912 -19.714 -19.036 1.00 57.31 122 PRO A CA 1
ATOM 947 C C . PRO A 1 122 ? 13.389 -19.901 -19.401 1.00 57.31 122 PRO A C 1
ATOM 949 O O . PRO A 1 122 ? 13.984 -20.922 -19.076 1.00 57.31 122 PRO A O 1
ATOM 952 N N . GLU A 1 123 ? 14.020 -18.867 -19.958 1.00 61.28 123 GLU A N 1
ATOM 953 C CA . GLU A 1 123 ? 15.420 -18.889 -20.408 1.00 61.28 123 GLU A CA 1
ATOM 954 C C . GLU A 1 123 ? 16.452 -18.955 -19.272 1.00 61.28 123 GLU A C 1
ATOM 956 O O . GLU A 1 123 ? 17.616 -19.273 -19.501 1.00 61.28 123 GLU A O 1
ATOM 961 N N . LYS A 1 124 ? 16.048 -18.645 -18.033 1.00 61.09 124 LYS A N 1
ATOM 962 C CA . LYS A 1 124 ? 16.923 -18.675 -16.846 1.00 61.09 124 LYS A CA 1
ATOM 963 C C . LYS A 1 124 ? 16.497 -19.724 -15.820 1.00 61.09 124 LYS A C 1
ATOM 965 O O . LYS A 1 124 ? 17.027 -19.720 -14.712 1.00 61.09 124 LYS A O 1
ATOM 970 N N . GLY A 1 125 ? 15.540 -20.588 -16.173 1.00 57.00 125 GLY A N 1
ATOM 971 C CA . GLY A 1 125 ? 15.111 -21.727 -15.360 1.00 57.00 125 GLY A CA 1
ATOM 972 C C . GLY A 1 125 ? 14.617 -21.374 -13.954 1.00 57.00 125 GLY A C 1
ATOM 973 O O . GLY A 1 125 ? 14.728 -22.202 -13.056 1.00 57.00 125 GLY A O 1
ATOM 974 N N . GLY A 1 126 ? 14.111 -20.155 -13.723 1.00 63.34 126 GLY A N 1
ATOM 975 C CA . GLY A 1 126 ? 13.809 -19.698 -12.366 1.00 63.34 126 GLY A CA 1
ATOM 976 C C . GLY A 1 126 ? 12.664 -18.697 -12.259 1.00 63.34 126 GLY A C 1
ATOM 977 O O . GLY A 1 126 ? 12.526 -17.781 -13.072 1.00 63.34 126 GLY A O 1
ATOM 978 N N . LEU A 1 127 ? 11.877 -18.852 -11.192 1.00 65.50 127 LEU A N 1
ATOM 979 C CA . LEU A 1 127 ? 10.943 -17.842 -10.702 1.00 65.50 127 LEU A CA 1
ATOM 980 C C . LEU A 1 127 ? 11.749 -16.719 -10.048 1.00 65.50 127 LEU A C 1
ATOM 982 O O . LEU A 1 127 ? 12.497 -16.955 -9.098 1.00 65.50 127 LEU A O 1
ATOM 986 N N . ARG A 1 128 ? 11.599 -15.485 -10.533 1.00 67.88 128 ARG A N 1
ATOM 987 C CA . ARG A 1 128 ? 12.169 -14.315 -9.856 1.00 67.88 128 ARG A CA 1
ATOM 988 C C . ARG A 1 128 ? 11.068 -13.526 -9.171 1.00 67.88 128 ARG A C 1
ATOM 990 O O . ARG A 1 128 ? 10.089 -13.127 -9.799 1.00 67.88 128 ARG A O 1
ATOM 997 N N . SER A 1 129 ? 11.264 -13.284 -7.877 1.00 71.38 129 SER A N 1
ATOM 998 C CA . SER A 1 129 ? 10.430 -12.357 -7.118 1.00 71.38 129 SER A CA 1
ATOM 999 C C . SER A 1 129 ? 10.662 -10.924 -7.623 1.00 71.38 129 SER A C 1
ATOM 1001 O O . SER A 1 129 ? 11.817 -10.543 -7.852 1.00 71.38 129 SER A O 1
ATOM 1003 N N . PRO A 1 130 ? 9.608 -10.113 -7.812 1.00 73.50 130 PRO A N 1
ATOM 1004 C CA . PRO A 1 130 ? 9.741 -8.708 -8.170 1.00 73.50 130 PRO A CA 1
ATOM 1005 C C . PRO A 1 130 ? 10.589 -7.942 -7.167 1.00 73.50 130 PRO A C 1
ATOM 1007 O O . PRO A 1 130 ? 10.556 -8.213 -5.966 1.00 73.50 130 PRO A O 1
ATOM 1010 N N . TYR A 1 131 ? 11.251 -6.889 -7.648 1.00 77.06 131 TYR A N 1
ATOM 1011 C CA . TYR A 1 131 ? 12.040 -5.978 -6.813 1.00 77.06 131 TYR A CA 1
ATOM 1012 C C . TYR A 1 131 ? 11.276 -5.498 -5.566 1.00 77.06 131 TYR A C 1
ATOM 1014 O O . TYR A 1 131 ? 11.834 -5.430 -4.473 1.00 77.06 131 TYR A O 1
ATOM 1022 N N . ASN A 1 132 ? 9.977 -5.218 -5.721 1.00 80.31 132 ASN A N 1
ATOM 1023 C CA . ASN A 1 132 ? 9.123 -4.722 -4.643 1.00 80.31 132 ASN A CA 1
ATOM 1024 C C . ASN A 1 132 ? 8.867 -5.753 -3.535 1.00 80.31 132 ASN A C 1
ATOM 1026 O O . ASN A 1 132 ? 8.730 -5.374 -2.377 1.00 80.31 132 ASN A O 1
ATOM 1030 N N . TRP A 1 133 ? 8.789 -7.037 -3.883 1.00 86.88 133 TRP A N 1
ATOM 1031 C CA . TRP A 1 133 ? 8.569 -8.119 -2.923 1.00 86.88 133 TRP A CA 1
ATOM 1032 C C . TRP A 1 133 ? 9.887 -8.524 -2.268 1.00 86.88 133 TRP A C 1
ATOM 1034 O O . TRP A 1 133 ? 9.971 -8.636 -1.050 1.00 86.88 133 TRP A O 1
ATOM 1044 N N . ALA A 1 134 ? 10.951 -8.651 -3.066 1.00 84.44 134 ALA A N 1
ATOM 1045 C CA . ALA A 1 134 ? 12.284 -8.979 -2.571 1.00 84.44 134 ALA A CA 1
ATOM 1046 C C . ALA A 1 134 ? 12.838 -7.920 -1.600 1.00 84.44 134 ALA A C 1
ATOM 1048 O O . ALA A 1 134 ? 13.529 -8.264 -0.644 1.00 84.44 134 ALA A O 1
ATOM 1049 N N . GLY A 1 135 ? 12.524 -6.637 -1.811 1.00 84.12 135 GLY A N 1
ATOM 1050 C CA . GLY A 1 135 ? 13.001 -5.555 -0.947 1.00 84.12 135 GLY A CA 1
ATOM 1051 C C . GLY A 1 135 ? 12.393 -5.531 0.464 1.00 84.12 135 GLY A C 1
ATOM 1052 O O . GLY A 1 135 ? 12.936 -4.846 1.330 1.00 84.12 135 GLY A O 1
ATOM 1053 N N . ASP A 1 136 ? 11.295 -6.256 0.705 1.00 88.69 136 ASP A N 1
ATOM 1054 C CA . ASP A 1 136 ? 10.719 -6.490 2.035 1.00 88.69 136 ASP A CA 1
ATOM 1055 C C . ASP A 1 136 ? 9.925 -7.803 2.045 1.00 88.69 136 ASP A C 1
ATOM 1057 O O . ASP A 1 136 ? 8.689 -7.825 2.090 1.00 88.69 136 ASP A O 1
ATOM 1061 N N . ILE A 1 137 ? 10.654 -8.919 1.960 1.00 89.56 137 ILE A N 1
ATOM 1062 C CA . ILE A 1 137 ? 10.039 -10.246 1.856 1.00 89.56 137 ILE A CA 1
ATOM 1063 C C . ILE A 1 137 ? 9.177 -10.570 3.076 1.00 89.56 137 ILE A C 1
ATOM 1065 O O . ILE A 1 137 ? 8.063 -11.053 2.922 1.00 89.56 137 ILE A O 1
ATOM 1069 N N . LYS A 1 138 ? 9.624 -10.183 4.276 1.00 91.50 138 LYS A N 1
ATOM 1070 C CA . LYS A 1 138 ? 8.857 -10.354 5.515 1.00 91.50 138 LYS A CA 1
ATOM 1071 C C . LYS A 1 138 ? 7.557 -9.556 5.476 1.00 91.50 138 LYS A C 1
ATOM 1073 O O . LYS A 1 138 ? 6.508 -10.079 5.831 1.00 91.50 138 LYS A O 1
ATOM 1078 N N . GLY A 1 139 ? 7.607 -8.306 5.009 1.00 92.62 139 GLY A N 1
ATOM 1079 C CA . GLY A 1 139 ? 6.415 -7.493 4.761 1.00 92.62 139 GLY A CA 1
ATOM 1080 C C . GLY A 1 139 ? 5.445 -8.165 3.796 1.00 92.62 139 GLY A C 1
ATOM 1081 O O . GLY A 1 139 ? 4.232 -8.119 3.994 1.00 92.62 139 GLY A O 1
ATOM 1082 N N . THR A 1 140 ? 5.994 -8.811 2.772 1.00 92.50 140 THR A N 1
ATOM 1083 C CA . THR A 1 140 ? 5.217 -9.513 1.755 1.00 92.50 140 THR A CA 1
ATOM 1084 C C . THR A 1 140 ? 4.535 -10.752 2.332 1.00 92.50 140 THR A C 1
ATOM 1086 O O . THR A 1 140 ? 3.327 -10.914 2.179 1.00 92.50 140 THR A O 1
ATOM 1089 N N . GLU A 1 141 ? 5.281 -11.577 3.066 1.00 92.50 141 GLU A N 1
ATOM 1090 C CA . GLU A 1 141 ? 4.784 -12.777 3.745 1.00 92.50 141 GLU A CA 1
ATOM 1091 C C . GLU A 1 141 ? 3.648 -12.458 4.714 1.00 92.50 141 GLU A C 1
ATOM 1093 O O . GLU A 1 141 ? 2.628 -13.134 4.682 1.00 92.50 141 GLU A O 1
ATOM 1098 N N . ILE A 1 142 ? 3.777 -11.399 5.518 1.00 93.38 142 ILE A N 1
ATOM 1099 C CA . ILE A 1 142 ? 2.738 -10.982 6.474 1.00 93.38 142 ILE A CA 1
ATOM 1100 C C . ILE A 1 142 ? 1.395 -10.773 5.780 1.00 93.38 142 ILE A C 1
ATOM 1102 O O . ILE A 1 142 ? 0.372 -11.217 6.287 1.00 93.38 142 ILE A O 1
ATOM 1106 N N . ILE A 1 143 ? 1.396 -10.093 4.632 1.00 94.44 143 ILE A N 1
ATOM 1107 C CA . ILE A 1 143 ? 0.162 -9.785 3.904 1.00 94.44 143 ILE A CA 1
ATOM 1108 C C . ILE A 1 143 ? -0.384 -11.047 3.226 1.00 94.44 143 ILE A C 1
ATOM 1110 O O . ILE A 1 143 ? -1.577 -11.310 3.318 1.00 94.44 143 ILE A O 1
ATOM 1114 N N . LEU A 1 144 ? 0.475 -11.840 2.575 1.00 92.62 144 LEU A N 1
ATOM 1115 C CA . LEU A 1 144 ? 0.059 -13.034 1.827 1.00 92.62 144 LEU A CA 1
ATOM 1116 C C . LEU A 1 144 ? -0.340 -14.223 2.720 1.00 92.62 144 LEU A C 1
ATOM 1118 O O . LEU A 1 144 ? -1.073 -15.105 2.282 1.00 92.62 144 LEU A O 1
ATOM 1122 N N . GLN A 1 145 ? 0.141 -14.284 3.965 1.00 93.00 145 GLN A N 1
ATOM 1123 C CA . GLN A 1 145 ? -0.217 -15.347 4.912 1.00 93.00 145 GLN A CA 1
ATOM 1124 C C . GLN A 1 145 ? -1.589 -15.128 5.568 1.00 93.00 145 GLN A C 1
ATOM 1126 O O . GLN A 1 145 ? -2.145 -16.063 6.150 1.00 93.00 145 GLN A O 1
ATOM 1131 N N . MET A 1 146 ? -2.170 -13.929 5.460 1.00 94.06 146 MET A N 1
ATOM 1132 C CA . MET A 1 146 ? -3.530 -13.661 5.922 1.00 94.06 146 MET A CA 1
ATOM 1133 C C . MET A 1 146 ? -4.538 -14.231 4.928 1.00 94.06 146 MET A C 1
ATOM 1135 O O . MET A 1 146 ? -4.901 -13.577 3.953 1.00 94.06 146 MET A O 1
ATOM 1139 N N . LYS A 1 147 ? -5.010 -15.455 5.192 1.00 93.38 147 LYS A N 1
ATOM 1140 C CA . LYS A 1 147 ? -5.944 -16.172 4.307 1.00 93.38 147 LYS A CA 1
ATOM 1141 C C . LYS A 1 147 ? -7.158 -15.328 3.910 1.00 93.38 147 LYS A C 1
ATOM 1143 O O . LYS A 1 147 ? -7.517 -15.326 2.739 1.00 93.38 147 LYS A O 1
ATOM 1148 N N . ASP A 1 148 ? -7.707 -14.558 4.847 1.00 94.31 148 ASP A N 1
ATOM 1149 C CA . ASP A 1 148 ? -8.901 -13.727 4.633 1.00 94.31 148 ASP A CA 1
ATOM 1150 C C . ASP A 1 148 ? -8.632 -12.417 3.861 1.00 94.31 148 ASP A C 1
ATOM 1152 O O . ASP A 1 148 ? -9.542 -11.616 3.646 1.00 94.31 148 ASP A O 1
ATOM 1156 N N . LEU A 1 149 ? -7.377 -12.145 3.484 1.00 94.31 149 LEU A N 1
ATOM 1157 C CA . LEU A 1 149 ? -7.035 -11.085 2.532 1.00 94.31 149 LEU A CA 1
ATOM 1158 C C . LEU A 1 149 ? -6.834 -11.616 1.110 1.00 94.31 149 LEU A C 1
ATOM 1160 O O . LEU A 1 149 ? -6.818 -10.810 0.182 1.00 94.31 149 LEU A O 1
ATOM 1164 N N . ASN A 1 150 ? -6.676 -12.927 0.909 1.00 93.00 150 ASN A N 1
ATOM 1165 C CA . ASN A 1 150 ? -6.304 -13.477 -0.397 1.00 93.00 150 ASN A CA 1
ATOM 1166 C C . ASN A 1 150 ? -7.358 -13.210 -1.477 1.00 93.00 150 ASN A C 1
ATOM 1168 O O . ASN A 1 150 ? -7.001 -12.887 -2.604 1.00 93.00 150 ASN A O 1
ATOM 1172 N N . ASP A 1 151 ? -8.641 -13.274 -1.130 1.00 93.94 151 ASP A N 1
ATOM 1173 C CA . ASP A 1 151 ? -9.766 -12.944 -2.016 1.00 93.94 151 ASP A CA 1
ATOM 1174 C C . ASP A 1 151 ? -9.882 -11.438 -2.311 1.00 93.94 151 ASP A C 1
ATOM 1176 O O . ASP A 1 151 ? -10.569 -11.028 -3.246 1.00 93.94 151 ASP A O 1
ATOM 1180 N N . LYS A 1 152 ? -9.176 -10.601 -1.545 1.00 95.31 152 LYS A N 1
ATOM 1181 C CA . LYS A 1 152 ? -9.135 -9.142 -1.702 1.00 95.31 152 LYS A CA 1
ATOM 1182 C C . LYS A 1 152 ? -7.885 -8.656 -2.420 1.00 95.31 152 LYS A C 1
ATOM 1184 O O . LYS A 1 152 ? -7.829 -7.479 -2.783 1.00 95.31 152 LYS A O 1
ATOM 1189 N N . ILE A 1 153 ? -6.877 -9.511 -2.594 1.00 94.88 153 ILE A N 1
ATOM 1190 C CA . ILE A 1 153 ? -5.607 -9.162 -3.227 1.00 94.88 153 ILE A CA 1
ATOM 1191 C C . ILE A 1 153 ? -5.664 -9.522 -4.711 1.00 94.88 153 ILE A C 1
ATOM 1193 O O . ILE A 1 153 ? -5.693 -10.683 -5.100 1.00 94.88 153 ILE A O 1
ATOM 1197 N N . SER A 1 154 ? -5.598 -8.501 -5.555 1.00 93.62 154 SER A N 1
ATOM 1198 C CA . SER A 1 154 ? -5.361 -8.632 -6.989 1.00 93.62 154 SER A CA 1
ATOM 1199 C C . SER A 1 154 ? -3.902 -8.310 -7.287 1.00 93.62 154 SER A C 1
ATOM 1201 O O . SER A 1 154 ? -3.463 -7.166 -7.140 1.00 93.62 154 SER A O 1
ATOM 1203 N N . ILE A 1 155 ? -3.134 -9.318 -7.697 1.00 90.12 155 ILE A N 1
ATOM 1204 C CA . ILE A 1 155 ? -1.742 -9.135 -8.114 1.00 90.12 155 ILE A CA 1
ATOM 1205 C C . ILE A 1 155 ? -1.719 -8.711 -9.582 1.00 90.12 155 ILE A C 1
ATOM 1207 O O . ILE A 1 155 ? -2.202 -9.426 -10.455 1.00 90.12 155 ILE A O 1
ATOM 1211 N N . VAL A 1 156 ? -1.112 -7.560 -9.846 1.00 86.38 156 VAL A N 1
ATOM 1212 C CA . VAL A 1 156 ? -0.905 -7.019 -11.188 1.00 86.38 156 VAL A CA 1
ATOM 1213 C C . VAL A 1 156 ? 0.545 -7.276 -11.579 1.00 86.38 156 VAL A C 1
ATOM 1215 O O . VAL A 1 156 ? 1.465 -6.619 -11.082 1.00 86.38 156 VAL A O 1
ATOM 1218 N N . SER A 1 157 ? 0.734 -8.271 -12.443 1.00 82.25 157 SER A N 1
ATOM 1219 C CA . SER A 1 157 ? 2.042 -8.638 -12.989 1.00 82.25 157 SER A CA 1
ATOM 1220 C C . SER A 1 157 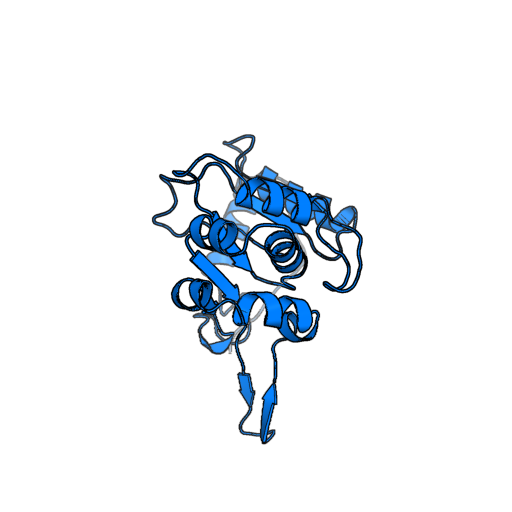? 2.537 -7.601 -13.993 1.00 82.25 157 SER A C 1
ATOM 1222 O O . SER A 1 157 ? 1.753 -6.836 -14.560 1.00 82.25 157 SER A O 1
ATOM 1224 N N . ARG A 1 158 ? 3.846 -7.583 -14.251 1.00 75.44 158 ARG A N 1
ATOM 1225 C CA . ARG A 1 158 ? 4.422 -6.706 -15.279 1.00 75.44 158 ARG A CA 1
ATOM 1226 C C . ARG A 1 158 ? 3.860 -7.042 -16.662 1.00 75.44 158 ARG A C 1
ATOM 1228 O O . ARG A 1 158 ? 3.610 -6.145 -17.456 1.00 75.44 158 ARG A O 1
ATOM 1235 N N . GLU A 1 159 ? 3.640 -8.324 -16.913 1.00 75.94 159 GLU A N 1
ATOM 1236 C CA . GLU A 1 159 ? 3.160 -8.893 -18.168 1.00 75.94 159 GLU A CA 1
ATOM 1237 C C . GLU A 1 159 ? 1.686 -8.555 -18.431 1.00 75.94 159 GLU A C 1
ATOM 1239 O O . GLU A 1 159 ? 1.271 -8.490 -19.581 1.00 75.94 159 GLU A O 1
ATOM 1244 N N . SER A 1 160 ? 0.900 -8.285 -17.383 1.00 75.94 160 SER A N 1
ATOM 1245 C CA . SER A 1 160 ? -0.507 -7.873 -17.514 1.00 75.94 160 SER A CA 1
ATOM 1246 C C . SER A 1 160 ? -0.710 -6.417 -17.947 1.00 75.94 160 SER A C 1
ATOM 1248 O O . SER A 1 160 ? -1.845 -5.979 -18.130 1.00 75.94 160 SER A O 1
ATOM 1250 N N . HIS A 1 161 ? 0.366 -5.642 -18.090 1.00 71.12 161 HIS A N 1
ATOM 1251 C CA . HIS A 1 161 ? 0.268 -4.232 -18.432 1.00 71.12 161 HIS A CA 1
ATOM 1252 C C . HIS A 1 161 ? 0.045 -4.034 -19.945 1.00 71.12 161 HIS A C 1
ATOM 1254 O O . HIS A 1 161 ? 0.815 -4.577 -20.740 1.00 71.12 161 HIS A O 1
ATOM 1260 N N . PRO A 1 162 ? -0.940 -3.216 -20.375 1.00 70.38 162 PRO A N 1
ATOM 1261 C CA . PRO A 1 162 ? -1.288 -3.058 -21.794 1.00 70.38 162 PRO A CA 1
ATOM 1262 C C . PRO A 1 162 ? -0.156 -2.452 -22.636 1.00 70.38 162 PRO A C 1
ATOM 1264 O O . PRO A 1 162 ? -0.101 -2.669 -23.841 1.00 70.38 162 PRO A O 1
ATOM 1267 N N . TYR A 1 163 ? 0.771 -1.731 -21.999 1.00 66.81 163 TYR A N 1
ATOM 1268 C CA . TYR A 1 163 ? 1.934 -1.122 -22.656 1.00 66.81 163 TYR A CA 1
ATOM 1269 C C . TYR A 1 163 ? 3.189 -2.019 -22.615 1.00 66.81 163 TYR A C 1
ATOM 1271 O O . TYR A 1 163 ? 4.289 -1.569 -22.921 1.00 66.81 163 TYR A O 1
ATOM 1279 N N . GLY A 1 164 ? 3.054 -3.287 -22.209 1.00 67.62 164 GLY A N 1
ATOM 1280 C CA . GLY A 1 164 ? 4.147 -4.257 -22.176 1.00 67.62 164 GLY A CA 1
ATOM 1281 C C . GLY A 1 164 ? 5.220 -3.958 -21.121 1.00 67.62 164 GLY A C 1
ATOM 1282 O O . GLY A 1 164 ? 4.942 -3.462 -20.028 1.00 67.62 164 GLY A O 1
ATOM 1283 N N . PHE A 1 165 ? 6.474 -4.297 -21.437 1.00 66.31 165 PHE A N 1
ATOM 1284 C CA . PHE A 1 165 ? 7.591 -4.260 -20.487 1.00 66.31 165 PHE A CA 1
ATOM 1285 C C . PHE A 1 165 ? 8.114 -2.848 -20.164 1.00 66.31 165 PHE A C 1
ATOM 1287 O O . PHE A 1 165 ? 8.771 -2.691 -19.125 1.00 66.31 165 PHE A O 1
ATOM 1294 N N . SER A 1 166 ? 7.856 -1.848 -21.011 1.00 67.00 166 SER 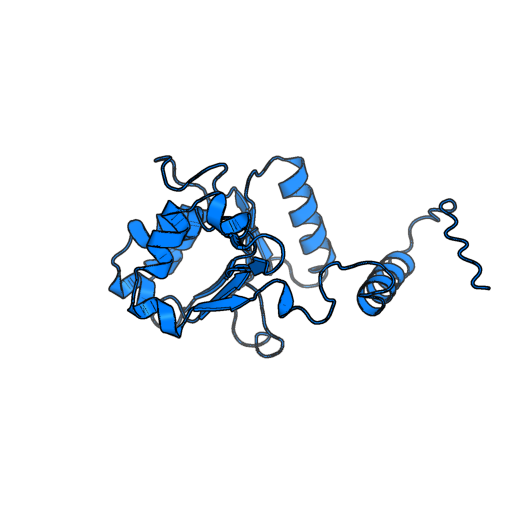A N 1
ATOM 1295 C CA . SER A 1 166 ? 8.309 -0.460 -20.855 1.00 67.00 166 SER A CA 1
ATOM 1296 C C . SER A 1 166 ? 7.264 0.532 -21.363 1.00 67.00 166 SER A C 1
ATOM 1298 O O . SER A 1 166 ? 6.636 0.315 -22.394 1.00 67.00 166 SER A O 1
ATOM 1300 N N . MET A 1 167 ? 7.113 1.648 -20.648 1.00 65.44 167 MET A N 1
ATOM 1301 C CA . MET A 1 167 ? 6.391 2.816 -21.152 1.00 65.44 167 MET A CA 1
ATOM 1302 C C . MET A 1 167 ? 7.395 3.806 -21.734 1.00 65.44 167 MET A C 1
ATOM 1304 O O . MET A 1 167 ? 8.288 4.263 -21.019 1.00 65.44 167 MET A O 1
ATOM 1308 N N . ASP A 1 168 ? 7.224 4.143 -23.003 1.00 72.19 168 ASP A N 1
ATOM 1309 C CA . ASP A 1 168 ? 7.940 5.211 -23.692 1.00 72.19 168 ASP A CA 1
ATOM 1310 C C . ASP A 1 168 ? 6.967 6.025 -24.560 1.00 72.19 168 ASP A C 1
ATOM 1312 O O . ASP A 1 168 ? 5.756 5.784 -24.567 1.00 72.19 168 ASP A O 1
ATOM 1316 N N . SER A 1 169 ? 7.484 7.029 -25.268 1.00 69.44 169 SER A N 1
ATOM 1317 C CA . SER A 1 169 ? 6.676 7.907 -26.122 1.00 69.44 169 SER A CA 1
ATOM 1318 C C . SER A 1 169 ? 5.970 7.185 -27.273 1.00 69.44 169 SER A C 1
ATOM 1320 O O . SER A 1 169 ? 5.017 7.720 -27.836 1.00 69.44 169 SER A O 1
ATOM 1322 N N . THR A 1 170 ? 6.431 5.985 -27.615 1.00 71.25 170 THR A N 1
ATOM 1323 C CA . THR A 1 170 ? 5.879 5.127 -28.665 1.00 71.25 170 THR A CA 1
ATOM 1324 C C . THR A 1 170 ? 4.789 4.227 -28.098 1.00 71.25 170 THR A C 1
ATOM 1326 O O . THR A 1 170 ? 3.735 4.078 -28.709 1.00 71.25 170 THR A O 1
ATOM 1329 N N . THR A 1 171 ? 5.011 3.642 -26.917 1.00 72.81 171 THR A N 1
ATOM 1330 C CA . THR A 1 171 ? 4.067 2.691 -26.308 1.00 72.81 171 THR A CA 1
ATOM 1331 C C . THR A 1 171 ? 2.962 3.351 -25.490 1.00 72.81 171 THR A C 1
ATOM 1333 O O . THR A 1 171 ? 1.965 2.693 -25.198 1.00 72.81 171 THR A O 1
ATOM 1336 N N . PHE A 1 172 ? 3.087 4.638 -25.145 1.00 75.56 172 PHE A N 1
ATOM 1337 C CA . PHE A 1 172 ? 2.071 5.364 -24.379 1.00 75.56 172 PHE A CA 1
ATOM 1338 C C . PHE A 1 172 ? 1.805 6.781 -24.911 1.00 75.56 172 PHE A C 1
ATOM 1340 O O . PHE A 1 172 ? 1.870 7.770 -24.177 1.00 75.56 172 PHE A O 1
ATOM 1347 N N . HIS A 1 173 ? 1.484 6.870 -26.203 1.00 72.12 173 HIS A N 1
ATOM 1348 C CA . HIS A 1 173 ? 1.319 8.138 -26.919 1.00 72.12 173 HIS A CA 1
ATOM 1349 C C . HIS A 1 173 ? 0.304 9.091 -26.266 1.00 72.12 173 HIS A C 1
ATOM 1351 O O . HIS A 1 173 ? 0.620 10.252 -26.029 1.00 72.12 173 HIS A O 1
ATOM 1357 N N . ALA A 1 174 ? -0.857 8.570 -25.855 1.00 71.62 174 ALA A N 1
ATOM 1358 C CA . ALA A 1 174 ? -1.933 9.370 -25.266 1.00 71.62 174 ALA A CA 1
ATOM 1359 C C . ALA A 1 174 ? -1.512 10.143 -23.999 1.00 71.62 174 ALA A C 1
ATOM 1361 O O . ALA A 1 174 ? -1.959 11.264 -23.776 1.00 71.62 174 ALA A O 1
ATOM 1362 N N . LEU A 1 175 ? -0.625 9.580 -23.164 1.00 69.44 175 LEU A N 1
ATOM 1363 C CA . LEU A 1 175 ? -0.114 10.302 -21.995 1.00 69.44 175 LEU A CA 1
ATOM 1364 C C . LEU A 1 175 ? 0.816 11.446 -22.410 1.00 69.44 175 LEU A C 1
ATOM 1366 O O . LEU A 1 175 ? 0.800 12.503 -21.783 1.00 69.44 175 LEU A O 1
ATOM 1370 N N . ILE A 1 176 ? 1.643 11.233 -23.434 1.00 74.38 176 ILE A N 1
ATOM 1371 C CA . ILE A 1 176 ? 2.554 12.261 -23.940 1.00 74.38 176 ILE A CA 1
ATOM 1372 C C . ILE A 1 176 ? 1.765 13.412 -24.554 1.00 74.38 176 ILE A C 1
ATOM 1374 O O . ILE A 1 176 ? 2.069 14.563 -24.249 1.00 74.38 176 ILE A O 1
ATOM 1378 N N . GLU A 1 177 ? 0.743 13.117 -25.354 1.00 74.56 177 GLU A N 1
ATOM 1379 C CA . GLU A 1 177 ? -0.154 14.127 -25.922 1.00 74.56 177 GLU A CA 1
ATOM 1380 C C . GLU A 1 177 ? -0.823 14.959 -24.821 1.00 74.56 177 GLU A C 1
ATOM 1382 O O . GLU A 1 177 ? -0.727 16.185 -24.838 1.00 74.56 177 GLU A O 1
ATOM 1387 N N . GLU A 1 178 ? -1.400 14.310 -23.807 1.00 71.56 178 GLU A N 1
ATOM 1388 C CA . GLU A 1 178 ? -2.071 14.996 -22.697 1.00 71.56 178 GLU A CA 1
ATOM 1389 C C . GLU A 1 178 ? -1.097 15.854 -21.870 1.00 71.56 178 GLU A C 1
ATOM 1391 O O . GLU A 1 178 ? -1.387 16.999 -21.526 1.00 71.56 178 GLU A O 1
ATOM 1396 N N . VAL A 1 179 ? 0.099 15.337 -21.562 1.00 67.81 179 VAL A N 1
ATOM 1397 C CA . VAL A 1 179 ? 1.127 16.095 -20.828 1.00 67.81 179 VAL A CA 1
ATOM 1398 C C . VAL A 1 179 ? 1.628 17.285 -21.647 1.00 67.81 179 VAL A C 1
ATOM 1400 O O . VAL A 1 179 ? 1.869 18.349 -21.076 1.00 67.81 179 VAL A O 1
ATOM 1403 N N . THR A 1 180 ? 1.770 17.120 -22.962 1.00 73.12 180 THR A N 1
ATOM 1404 C CA . THR A 1 180 ? 2.182 18.189 -23.883 1.00 73.12 180 THR A CA 1
ATOM 1405 C C . THR A 1 180 ? 1.118 19.279 -23.926 1.00 73.12 180 THR A C 1
ATOM 1407 O O . THR A 1 180 ? 1.417 20.432 -23.626 1.00 73.12 180 THR A O 1
ATOM 1410 N N . TYR A 1 181 ? -0.145 18.899 -24.132 1.00 72.06 181 TYR A N 1
ATOM 1411 C CA . TYR A 1 181 ? -1.285 19.812 -24.098 1.00 72.06 181 TYR A CA 1
ATOM 1412 C C . TYR A 1 181 ? -1.366 20.603 -22.783 1.00 72.06 181 TYR A C 1
ATOM 1414 O O . TYR A 1 181 ? -1.522 21.824 -22.791 1.00 72.06 181 TYR A O 1
ATOM 1422 N N . LEU A 1 182 ? -1.207 19.936 -21.635 1.00 63.66 182 LEU A N 1
ATOM 1423 C CA . LEU A 1 182 ? -1.226 20.590 -20.322 1.00 63.66 182 LEU A CA 1
ATOM 1424 C C . LEU A 1 182 ? -0.039 21.537 -20.090 1.00 63.66 182 LEU A C 1
ATOM 1426 O O . LEU A 1 182 ? -0.162 22.463 -19.282 1.00 63.66 182 LEU A O 1
ATOM 1430 N N . ASN A 1 183 ? 1.104 21.305 -20.737 1.00 66.19 183 ASN A N 1
ATOM 1431 C CA . ASN A 1 183 ? 2.246 22.218 -20.691 1.00 66.19 183 ASN A CA 1
ATOM 1432 C C . ASN A 1 183 ? 1.993 23.452 -21.565 1.00 66.19 183 ASN A C 1
ATOM 1434 O O . ASN A 1 183 ? 2.189 24.571 -21.090 1.00 66.19 183 ASN A O 1
ATOM 1438 N N . ASP A 1 184 ? 1.473 23.258 -22.776 1.00 72.06 184 ASP A N 1
ATOM 1439 C CA . ASP A 1 184 ? 1.168 24.338 -23.719 1.00 72.06 184 ASP A CA 1
ATOM 1440 C C . ASP A 1 184 ? 0.047 25.249 -23.190 1.00 72.06 184 ASP A C 1
ATOM 1442 O O . ASP A 1 184 ? 0.163 26.477 -23.198 1.00 72.06 184 ASP A O 1
ATOM 1446 N N . ALA A 1 185 ? -1.013 24.662 -22.623 1.00 63.59 185 ALA A N 1
ATOM 1447 C CA . ALA A 1 185 ? -2.157 25.385 -22.063 1.00 63.59 185 ALA A CA 1
ATOM 1448 C C . ALA A 1 185 ? -1.816 26.227 -20.818 1.00 63.59 185 ALA A C 1
ATOM 1450 O O . ALA A 1 185 ? -2.571 27.128 -20.450 1.00 63.59 185 ALA A O 1
ATOM 1451 N N . ARG A 1 186 ? -0.692 25.948 -20.144 1.00 58.97 186 ARG A N 1
ATOM 1452 C CA . ARG A 1 186 ? -0.255 26.674 -18.938 1.00 58.97 186 ARG A CA 1
ATOM 1453 C C . ARG A 1 186 ? 0.577 27.915 -19.215 1.00 58.97 186 ARG A C 1
ATOM 1455 O O . ARG A 1 186 ? 0.910 28.605 -18.253 1.00 58.97 186 ARG A O 1
ATOM 1462 N N . GLY A 1 187 ? 0.882 28.205 -20.481 1.00 60.00 187 GLY A N 1
ATOM 1463 C CA . GLY A 1 187 ? 1.530 29.441 -20.908 1.00 60.00 187 GLY A CA 1
ATOM 1464 C C . GLY A 1 187 ? 2.731 29.821 -20.044 1.00 60.00 187 GLY A C 1
ATOM 1465 O O . GLY A 1 187 ? 2.644 30.758 -19.258 1.00 60.00 187 GLY A O 1
ATOM 1466 N N . THR A 1 188 ? 3.849 29.100 -20.141 1.00 50.81 188 THR A N 1
ATOM 1467 C CA . THR A 1 188 ? 5.174 29.618 -19.740 1.00 50.81 188 THR A CA 1
ATOM 1468 C C . THR A 1 188 ? 6.309 28.750 -20.291 1.00 50.81 188 THR A C 1
ATOM 1470 O O . THR A 1 188 ? 6.147 27.545 -20.446 1.00 50.81 188 THR A O 1
ATOM 1473 N N . PRO A 1 189 ? 7.481 29.371 -20.493 1.00 44.03 189 PRO A N 1
ATOM 1474 C CA . PRO A 1 189 ? 8.051 29.726 -21.784 1.00 44.03 189 PRO A CA 1
ATOM 1475 C C . PRO A 1 189 ? 8.630 28.531 -22.550 1.00 44.03 189 PRO A C 1
ATOM 1477 O O . PRO A 1 189 ? 9.047 27.534 -21.966 1.00 44.03 189 PRO A O 1
ATOM 1480 N N . ASP A 1 190 ? 8.695 28.718 -23.864 1.00 45.44 190 ASP A N 1
ATOM 1481 C CA . ASP A 1 190 ? 9.392 27.896 -24.848 1.00 45.44 190 ASP A CA 1
ATOM 1482 C C . ASP A 1 190 ? 10.661 27.221 -24.285 1.00 45.44 190 ASP A C 1
ATOM 1484 O O . ASP A 1 190 ? 11.679 27.865 -24.021 1.00 45.44 190 ASP A O 1
ATOM 1488 N N . LEU A 1 191 ? 10.595 25.898 -24.101 1.00 46.38 191 LEU A N 1
ATOM 1489 C CA . LEU A 1 191 ? 11.769 25.036 -23.966 1.00 46.38 191 LEU A CA 1
ATOM 1490 C C . LEU A 1 191 ? 12.236 24.629 -25.369 1.00 46.38 191 LEU A C 1
ATOM 1492 O O . LEU A 1 191 ? 12.401 23.443 -25.667 1.00 46.38 191 LEU A O 1
ATOM 1496 N N . SER A 1 192 ? 12.452 25.611 -26.243 1.00 47.41 192 SER A N 1
ATOM 1497 C CA . SER A 1 192 ? 13.145 25.423 -27.508 1.00 47.41 192 SER A CA 1
ATOM 1498 C C . SER A 1 192 ? 14.569 24.958 -27.205 1.00 47.41 192 SER A C 1
ATOM 1500 O O . SER A 1 192 ? 15.464 25.772 -26.985 1.00 47.41 192 SER A O 1
ATOM 1502 N N . ALA A 1 193 ? 14.759 23.644 -27.119 1.00 46.34 193 ALA A N 1
ATOM 1503 C CA . ALA A 1 193 ? 15.888 22.897 -27.669 1.00 46.34 193 ALA A CA 1
ATOM 1504 C C . ALA A 1 193 ? 15.965 21.505 -27.029 1.00 46.34 193 ALA A C 1
ATOM 1506 O O . ALA A 1 193 ? 16.744 21.244 -26.115 1.00 46.34 193 ALA A O 1
ATOM 1507 N N . SER A 1 194 ? 15.191 20.572 -27.568 1.00 38.66 194 SER A N 1
ATOM 1508 C CA . SER A 1 194 ? 15.589 19.166 -27.612 1.00 38.66 194 SER A CA 1
ATOM 1509 C C . SER A 1 194 ? 14.847 18.522 -28.775 1.00 38.66 194 SER A C 1
ATOM 1511 O O . SER A 1 194 ? 13.819 17.867 -28.619 1.00 38.66 194 SER A O 1
ATOM 1513 N N . THR A 1 195 ? 15.372 18.782 -29.965 1.00 42.38 195 THR A N 1
ATOM 1514 C CA . THR A 1 195 ? 15.039 18.136 -31.229 1.00 42.38 195 THR A CA 1
ATOM 1515 C C . THR A 1 195 ? 15.067 16.614 -31.080 1.00 42.38 195 THR A C 1
ATOM 1517 O O . THR A 1 195 ? 16.128 16.001 -31.130 1.00 42.38 195 THR A O 1
ATOM 1520 N N . TYR A 1 196 ? 13.896 15.986 -30.986 1.00 35.50 196 TYR A N 1
ATOM 1521 C CA . TYR A 1 196 ? 13.722 14.609 -31.445 1.00 35.50 196 TYR A CA 1
ATOM 1522 C C . TYR A 1 196 ? 13.206 14.659 -32.881 1.00 35.50 196 TYR A C 1
ATOM 1524 O O . TYR A 1 196 ? 12.019 14.550 -33.164 1.00 35.50 196 TYR A O 1
ATOM 1532 N N . SER A 1 197 ? 14.148 14.879 -33.800 1.00 38.12 197 SER A N 1
ATOM 1533 C CA . SER A 1 197 ? 13.987 14.498 -35.197 1.00 38.12 197 SER A CA 1
ATOM 1534 C C . SER A 1 197 ? 14.242 13.000 -35.282 1.00 38.12 197 SER A C 1
ATOM 1536 O O . SER A 1 197 ? 15.394 12.571 -35.328 1.00 38.12 197 SER A O 1
ATOM 1538 N N . THR A 1 198 ? 13.183 12.206 -35.354 1.00 35.59 198 THR A N 1
ATOM 1539 C CA . THR A 1 198 ? 13.276 10.850 -35.895 1.00 35.59 198 THR A CA 1
ATOM 1540 C C . THR A 1 198 ? 12.549 10.857 -37.230 1.00 35.59 198 THR A C 1
ATOM 1542 O O . THR A 1 198 ? 11.339 10.674 -37.309 1.00 35.59 198 THR A O 1
ATOM 1545 N N . LYS A 1 199 ? 13.306 11.143 -38.296 1.00 34.62 199 LYS A N 1
ATOM 1546 C CA . LYS A 1 199 ? 12.903 10.777 -39.653 1.00 34.62 199 LYS A CA 1
ATOM 1547 C C . LYS A 1 199 ? 12.831 9.252 -39.702 1.00 34.62 199 LYS A C 1
ATOM 1549 O O . LYS A 1 199 ? 13.842 8.595 -39.470 1.00 34.62 199 LYS A O 1
ATOM 1554 N N . LEU A 1 200 ? 11.649 8.723 -39.992 1.00 33.38 200 LEU A N 1
ATOM 1555 C CA . LEU A 1 200 ? 11.467 7.347 -40.435 1.00 33.38 200 LEU A CA 1
ATOM 1556 C C . LEU A 1 200 ? 11.761 7.291 -41.942 1.00 33.38 200 LEU A C 1
ATOM 1558 O O . LEU A 1 200 ? 11.159 8.037 -42.716 1.00 33.38 200 LEU A O 1
ATOM 1562 N N . VAL A 1 201 ? 12.719 6.439 -42.312 1.00 39.62 201 VAL A N 1
ATOM 1563 C CA . VAL A 1 201 ? 12.786 5.739 -43.604 1.00 39.62 201 VAL A CA 1
ATOM 1564 C C . VAL A 1 201 ? 12.388 4.302 -43.312 1.00 39.62 201 VAL A C 1
ATOM 1566 O O . VAL A 1 201 ? 12.877 3.789 -42.278 1.00 39.62 201 VAL A O 1
#

pLDDT: mean 76.93, std 18.29, range [31.81, 96.31]

Foldseek 3Di:
DKWQDADPVRPPPDPAIEEEDELDDPVNVVVVVVVVCLVVVPPPGRYDYFHHYHAELPDPDAGRQLVVLLCQLPDPPLSAAGRIEAPAALNSVLSSCVVDDVVSNLSRHQAYEYAWDWDDDVVVVDTDGDPRCVRYVVSVCSQVVSPSCPVRYDYDYQCNDQLHNDDDCVSCVVVVVVVVVSVVVVDDDDPPDDDPPDDDD

Sequence (201 aa):
MILIVKDMVLTVACDGLHIGILRSDRKKISRVNNIFKTLNANSKDFAKTYKGSDYSTTNDHDSKFSNFIKKQLSSKDANKKLCISITALCTDLAKAIKQVDALEAVNKIKSIYWSGGFAVYPEKGGLRSPYNWAGDIKGTEIILQMKDLNDKISIVSRESHPYGFSMDSTTFHALIEEVTYLNDARGTPDLSASTYSTKLV